Protein AF-A0A413SSE3-F1 (afdb_monomer)

Sequence (340 aa):
MLNEFLEFEAYVKDSESADPRIQPKMLTENYESDDLNGIGGILVILARGFIFGFETEQKIYNEDGLVNENILNDTKYILLQWCGFDLNASESKEKAINDDLENHRQCILEWQETYPEANGWLKKYWLYHCPENKKEQWEKVESKLNDKLCGENEEYSQNRITLASAIAIALAHGPLRKRYMILRKDTSKKPEKDSTKRFTYLYSRVKPHKDGSGKTVHEQTREKILKNIAAYLISKEYHPKNQKFIRLDRGRLMGWYGLDDYRYAREAWYRPRVIWEEKQIMEAHSGDRGWSFIKLSINQEFLEHFEFQLISEEQIDDIDKSRYWILEDTGHGTKSLKCL

pLDDT: mean 79.06, std 13.24, range [41.53, 96.38]

Mean predicted aligned error: 9.27 Å

Foldseek 3Di:
DLFLVQVLCLLLDDLLDPDRLFDLCQLQPDCPFLCSSLVLVNLLSPLQCLPQVQDDPPQQADPVRDGDVVSLLLSVVLSCQLCQDDLPPDPDCSVVSVVVCPPPDPSSVVCCVVRVCSGNSSLSNNQNRHDDDNPVVVVVVSVVCCCQAVPDPCPVPPGHHHSVNSNVSSVVVHHGANKKKKWWADPDPDGDPDPLCPPQLLKAFDDDDPVNPDGGDHQLNSQLLVVVVVVFQVQVVVDDPPDAFGWAFLSVCRFAHPDDDPVSDPVSRAPQGIANPPHGQKDWPDDPPVDRTTGIDGDPCSCVVTVIDMGHPVCPVVDDPVTMWIWGQCTYDGPRIDTD

Radius of gyration: 22.04 Å; Cα contacts (8 Å, |Δi|>4): 442; chains: 1; bounding box: 50×44×64 Å

Solvent-accessible surface area (backbone atoms only — not comparable to full-atom values): 19784 Å² total; per-residue (Å²): 111,46,37,31,57,57,58,43,49,63,66,32,41,70,49,72,45,95,80,47,74,66,60,55,66,53,74,56,46,83,72,80,54,59,54,46,72,40,48,49,61,53,48,19,42,48,37,15,50,48,57,55,68,57,46,53,74,79,62,47,31,44,99,87,68,44,72,32,66,66,56,55,53,52,46,48,51,53,53,42,33,25,54,42,57,62,57,85,79,43,95,48,76,59,30,53,58,52,61,78,38,78,66,78,51,68,47,59,52,52,46,47,70,74,34,58,57,19,60,24,18,51,43,48,26,35,56,64,61,43,93,68,71,53,66,76,50,44,55,54,49,49,52,52,48,48,55,52,37,67,50,83,91,49,79,82,44,96,67,56,53,30,53,68,56,25,44,53,53,15,62,76,65,42,59,72,44,63,34,31,42,35,31,50,53,79,82,57,98,74,57,85,81,53,76,88,56,60,71,48,92,64,57,39,48,61,78,47,50,99,85,65,50,66,73,70,82,53,65,68,57,52,54,52,50,53,54,49,50,50,54,48,58,59,50,54,75,80,46,65,90,86,66,80,54,46,82,49,43,61,62,78,52,67,58,57,62,56,76,86,58,96,80,64,53,63,73,80,80,47,56,82,55,43,17,39,86,95,39,64,40,50,44,69,80,50,79,94,74,90,59,70,49,44,33,37,29,66,37,62,67,62,39,60,75,32,52,60,43,79,41,51,72,88,52,54,84,77,50,60,66,90,53,33,47,40,36,40,55,74,48,53,41,82,83,22,62,43,75,114

Organism: NCBI:txid39486

Structure (mmCIF, N/CA/C/O backbone):
data_AF-A0A413SSE3-F1
#
_entry.id   AF-A0A413SSE3-F1
#
loop_
_atom_site.group_PDB
_atom_site.id
_atom_site.type_symbol
_atom_site.label_atom_id
_atom_site.label_alt_id
_atom_site.label_comp_id
_atom_site.label_asym_id
_atom_site.label_entity_id
_atom_site.label_seq_id
_atom_site.pdbx_PDB_ins_code
_atom_site.Cartn_x
_atom_site.Cartn_y
_atom_site.Cartn_z
_atom_site.occupancy
_atom_site.B_iso_or_equiv
_atom_site.auth_seq_id
_atom_site.auth_comp_id
_atom_site.auth_asym_id
_atom_site.auth_atom_id
_atom_site.pdbx_PDB_model_num
ATOM 1 N N . MET A 1 1 ? -2.635 2.377 0.473 1.00 64.75 1 MET A N 1
ATOM 2 C CA . MET A 1 1 ? -2.247 2.814 1.837 1.00 64.75 1 MET A CA 1
ATOM 3 C C . MET A 1 1 ? -3.086 3.988 2.285 1.00 64.75 1 MET A C 1
ATOM 5 O O . MET A 1 1 ? -3.770 4.559 1.448 1.00 64.75 1 MET A O 1
ATOM 9 N N . LEU A 1 2 ? -3.021 4.356 3.571 1.00 78.44 2 LEU A N 1
ATOM 10 C CA . LEU A 1 2 ? -3.448 5.695 3.987 1.00 78.44 2 LEU A CA 1
ATOM 11 C C . LEU A 1 2 ? -2.547 6.754 3.347 1.00 78.44 2 LEU A C 1
ATOM 13 O O . LEU A 1 2 ? -3.058 7.725 2.820 1.00 78.44 2 LEU A O 1
ATOM 17 N N . ASN A 1 3 ? -1.234 6.532 3.288 1.00 86.00 3 ASN A N 1
ATOM 18 C CA . ASN A 1 3 ? -0.308 7.433 2.606 1.00 86.00 3 ASN A CA 1
ATOM 19 C C . ASN A 1 3 ? 0.500 6.702 1.526 1.00 86.00 3 ASN A C 1
ATOM 21 O O . ASN A 1 3 ? 1.590 6.204 1.791 1.00 86.00 3 ASN A O 1
ATOM 25 N N . GLU A 1 4 ? -0.048 6.614 0.312 1.00 85.50 4 GLU A N 1
ATOM 26 C CA . GLU A 1 4 ? 0.564 5.902 -0.824 1.00 85.50 4 GLU A CA 1
ATOM 27 C C . GLU A 1 4 ? 1.865 6.546 -1.313 1.00 85.50 4 GLU A C 1
ATOM 29 O O . GLU A 1 4 ? 2.717 5.849 -1.861 1.00 85.50 4 GLU A O 1
ATOM 34 N N . PHE A 1 5 ? 2.069 7.837 -1.038 1.00 87.62 5 PHE A N 1
ATOM 35 C CA . PHE A 1 5 ? 3.316 8.526 -1.367 1.00 87.62 5 PHE A CA 1
ATOM 36 C C . PHE A 1 5 ? 4.510 7.935 -0.622 1.00 87.62 5 PHE A C 1
ATOM 38 O O . PHE A 1 5 ? 5.570 7.793 -1.211 1.00 87.62 5 PHE A O 1
ATOM 45 N N . LEU A 1 6 ? 4.343 7.496 0.629 1.00 84.50 6 LEU A N 1
ATOM 46 C CA . LEU A 1 6 ? 5.450 6.887 1.373 1.00 84.50 6 LEU A CA 1
ATOM 47 C C . LEU A 1 6 ? 5.910 5.555 0.760 1.00 84.50 6 LEU A C 1
ATOM 49 O O . LEU A 1 6 ? 7.078 5.199 0.878 1.00 84.50 6 LEU A O 1
ATOM 53 N N . GLU A 1 7 ? 4.999 4.772 0.176 1.00 82.44 7 GLU A N 1
ATOM 54 C CA . GLU A 1 7 ? 5.356 3.528 -0.533 1.00 82.44 7 GLU A CA 1
ATOM 55 C C . GLU A 1 7 ? 6.017 3.833 -1.856 1.00 82.44 7 GLU A C 1
ATOM 57 O O . GLU A 1 7 ? 7.074 3.278 -2.126 1.00 82.44 7 GLU A O 1
ATOM 62 N N . PHE A 1 8 ? 5.461 4.781 -2.606 1.00 88.44 8 PHE A N 1
ATOM 63 C CA . PHE A 1 8 ? 6.092 5.283 -3.812 1.00 88.44 8 PHE A CA 1
ATOM 64 C C . PHE A 1 8 ? 7.529 5.762 -3.555 1.00 88.44 8 PHE A C 1
ATOM 66 O O . PHE A 1 8 ? 8.450 5.299 -4.221 1.00 88.44 8 PHE A O 1
ATOM 73 N N . GLU A 1 9 ? 7.747 6.607 -2.543 1.00 88.44 9 GLU A N 1
ATOM 74 C CA . GLU A 1 9 ? 9.073 7.131 -2.196 1.00 88.44 9 GLU A CA 1
ATOM 75 C C . GLU A 1 9 ? 10.082 6.029 -1.872 1.00 88.44 9 GLU A C 1
ATOM 77 O O . GLU A 1 9 ? 11.249 6.133 -2.241 1.00 88.44 9 GLU A O 1
ATOM 82 N N . ALA A 1 10 ? 9.631 4.953 -1.230 1.00 84.62 10 ALA A N 1
ATOM 83 C CA . ALA A 1 10 ? 10.486 3.818 -0.910 1.00 84.62 10 ALA A CA 1
ATOM 84 C C . ALA A 1 10 ? 10.901 2.990 -2.133 1.00 84.62 10 ALA A C 1
ATOM 86 O O . ALA A 1 10 ? 11.792 2.153 -2.019 1.00 84.62 10 ALA A O 1
ATOM 87 N N . TYR A 1 11 ? 10.245 3.189 -3.276 1.00 87.88 11 TYR A N 1
ATOM 88 C CA . TYR A 1 11 ? 10.577 2.531 -4.537 1.00 87.88 11 TYR A CA 1
ATOM 89 C C . TYR A 1 11 ? 11.421 3.411 -5.451 1.00 87.88 11 TYR A C 1
ATOM 91 O O . TYR A 1 11 ? 11.937 2.916 -6.440 1.00 87.88 11 TYR A O 1
ATOM 99 N N . VAL A 1 12 ? 11.577 4.699 -5.153 1.00 90.75 12 VAL A N 1
ATOM 100 C CA . VAL A 1 12 ? 12.319 5.634 -6.018 1.00 90.75 12 VAL A CA 1
ATOM 101 C C . VAL A 1 12 ? 13.561 6.223 -5.349 1.00 90.75 12 VAL A C 1
ATOM 103 O O . VAL A 1 12 ? 14.283 6.988 -5.981 1.00 90.75 12 VAL A O 1
ATOM 106 N N . LYS A 1 13 ? 13.822 5.857 -4.089 1.00 89.06 13 LYS A N 1
ATOM 107 C CA . LYS A 1 13 ? 14.969 6.301 -3.281 1.00 89.06 13 LYS A CA 1
ATOM 108 C C . LYS A 1 13 ? 15.645 5.112 -2.596 1.00 89.06 13 LYS A C 1
ATOM 110 O O . LYS A 1 13 ? 15.009 4.078 -2.396 1.00 89.06 13 LYS A O 1
ATOM 115 N N . ASP A 1 14 ? 16.911 5.286 -2.232 1.00 85.75 14 ASP A N 1
ATOM 116 C CA . ASP A 1 14 ? 17.711 4.447 -1.334 1.00 85.75 14 ASP A CA 1
ATOM 117 C C . ASP A 1 14 ? 17.615 2.937 -1.627 1.00 85.75 14 ASP A C 1
ATOM 119 O O . ASP A 1 14 ? 17.300 2.118 -0.762 1.00 85.75 14 ASP A O 1
ATOM 123 N N . SER A 1 15 ? 17.874 2.548 -2.883 1.00 84.81 15 SER A N 1
ATOM 124 C CA . SER A 1 15 ? 17.860 1.135 -3.303 1.00 84.81 15 SER A CA 1
ATOM 125 C C . SER A 1 15 ? 18.906 0.276 -2.588 1.00 84.81 15 SER A C 1
ATOM 127 O O . SER A 1 15 ? 18.803 -0.943 -2.596 1.00 84.81 15 SER A O 1
ATOM 129 N N . GLU A 1 16 ? 19.935 0.890 -2.007 1.00 88.56 16 GLU A N 1
ATOM 130 C CA . GLU A 1 16 ? 21.067 0.214 -1.358 1.00 88.56 16 GLU A CA 1
ATOM 131 C C . GLU A 1 16 ? 21.038 0.397 0.169 1.00 88.56 16 GLU A C 1
ATOM 133 O O . GLU A 1 16 ? 22.067 0.323 0.845 1.00 88.56 16 GLU A O 1
ATOM 138 N N . SER A 1 17 ? 19.847 0.649 0.717 1.00 82.81 17 SER A N 1
ATOM 139 C CA . SER A 1 17 ? 19.651 0.855 2.147 1.00 82.81 17 SER A CA 1
ATOM 140 C C . SER A 1 17 ? 20.065 -0.373 2.956 1.00 82.81 17 SER A C 1
ATOM 142 O O . SER A 1 17 ? 19.688 -1.500 2.641 1.00 82.81 17 SER A O 1
ATOM 144 N N . ALA A 1 18 ? 20.777 -0.171 4.066 1.00 80.62 18 ALA A N 1
ATOM 145 C CA . ALA A 1 18 ? 21.098 -1.257 4.998 1.00 80.62 18 ALA A CA 1
ATOM 146 C C . ALA A 1 18 ? 19.871 -1.743 5.799 1.00 80.62 18 ALA A C 1
ATOM 148 O O . ALA A 1 18 ? 19.881 -2.862 6.315 1.00 80.62 18 ALA A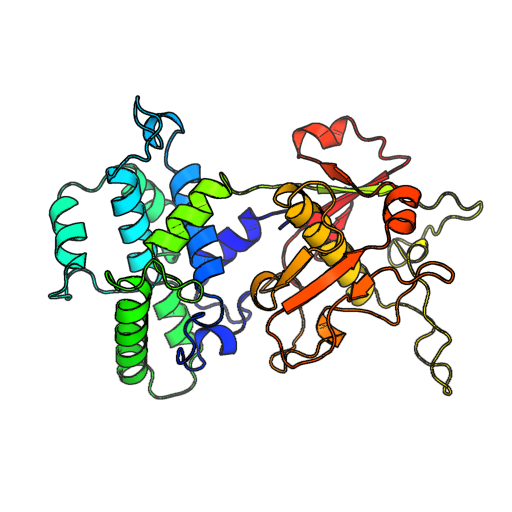 O 1
ATOM 149 N N . ASP A 1 19 ? 18.825 -0.917 5.885 1.00 76.88 19 ASP A N 1
ATOM 150 C CA . ASP A 1 19 ? 17.535 -1.235 6.507 1.00 76.88 19 ASP A CA 1
ATOM 151 C C . ASP A 1 19 ? 16.408 -0.990 5.488 1.00 76.88 19 ASP A C 1
ATOM 153 O O . ASP A 1 19 ? 15.636 -0.034 5.604 1.00 76.88 19 ASP A O 1
ATOM 157 N N . PRO A 1 20 ? 16.357 -1.792 4.407 1.00 75.62 20 PRO A N 1
ATOM 158 C CA . PRO A 1 20 ? 15.468 -1.515 3.297 1.00 75.62 20 PRO A CA 1
ATOM 159 C C . PRO A 1 20 ? 14.008 -1.727 3.695 1.00 75.62 20 PRO A C 1
ATOM 161 O O . PRO A 1 20 ? 13.636 -2.709 4.345 1.00 75.62 20 PRO A O 1
ATOM 164 N N . ARG A 1 21 ? 13.133 -0.840 3.208 1.00 72.50 21 ARG A N 1
ATOM 165 C CA . ARG A 1 21 ? 11.686 -0.985 3.423 1.00 72.50 21 ARG A CA 1
ATOM 166 C C . ARG A 1 21 ? 11.146 -2.284 2.818 1.00 72.50 21 ARG A C 1
ATOM 168 O O . ARG A 1 21 ? 10.287 -2.934 3.420 1.00 72.50 21 ARG A O 1
ATOM 175 N N . ILE A 1 22 ? 11.605 -2.635 1.615 1.00 74.06 22 ILE A N 1
ATOM 176 C CA . ILE A 1 22 ? 11.334 -3.943 1.013 1.00 74.06 22 ILE A CA 1
ATOM 177 C C . ILE A 1 22 ? 12.318 -4.935 1.619 1.00 74.06 22 ILE A C 1
ATOM 179 O O . ILE A 1 22 ? 13.497 -4.630 1.747 1.00 74.06 22 ILE A O 1
ATOM 183 N N . GLN A 1 23 ? 11.854 -6.123 1.989 1.00 73.50 23 GLN A N 1
ATOM 184 C CA . GLN A 1 23 ? 12.740 -7.153 2.518 1.00 73.50 23 GLN A CA 1
ATOM 185 C C . GLN A 1 23 ? 13.555 -7.794 1.387 1.00 73.50 23 GLN A C 1
ATOM 187 O O . GLN A 1 23 ? 12.940 -8.247 0.419 1.00 73.50 23 GLN A O 1
ATOM 192 N N . PRO A 1 24 ? 14.889 -7.939 1.533 1.00 77.50 24 PRO A N 1
ATOM 193 C CA . PRO A 1 24 ? 15.776 -8.505 0.517 1.00 77.50 24 PRO A CA 1
ATOM 194 C C . PRO A 1 24 ? 15.219 -9.736 -0.180 1.00 77.50 24 PRO A C 1
ATOM 196 O O . PRO A 1 24 ? 15.033 -9.736 -1.392 1.00 77.50 24 PRO A O 1
ATOM 199 N N . LYS A 1 25 ? 14.840 -10.742 0.612 1.00 73.12 25 LYS A N 1
ATOM 200 C CA . LYS A 1 25 ? 14.365 -12.048 0.141 1.00 73.12 25 LYS A CA 1
ATOM 201 C C . LYS A 1 25 ? 13.177 -11.982 -0.810 1.00 73.12 25 LYS A C 1
ATOM 203 O O . LYS A 1 25 ? 12.997 -12.890 -1.605 1.00 73.12 25 LYS A O 1
ATOM 208 N N . MET A 1 26 ? 12.372 -10.926 -0.753 1.00 72.06 26 MET A N 1
ATOM 209 C CA . MET A 1 26 ? 11.247 -10.783 -1.671 1.00 72.06 26 MET A CA 1
ATOM 210 C C . MET A 1 26 ? 11.676 -10.548 -3.112 1.00 72.06 26 MET A C 1
ATOM 212 O O . MET A 1 26 ? 11.045 -11.053 -4.034 1.00 72.06 26 MET A O 1
ATOM 216 N N . LEU A 1 27 ? 12.718 -9.740 -3.293 1.00 77.12 27 LEU A N 1
ATOM 217 C CA . LEU A 1 27 ? 13.218 -9.382 -4.613 1.00 77.12 27 LEU A CA 1
ATOM 218 C C . LEU A 1 27 ? 14.474 -10.184 -4.964 1.00 77.12 27 LEU A C 1
ATOM 220 O O . LEU A 1 27 ? 14.833 -10.246 -6.133 1.00 77.12 27 LEU A O 1
ATOM 224 N N . THR A 1 28 ? 15.134 -10.830 -3.998 1.00 73.12 28 THR A N 1
ATOM 225 C CA . THR A 1 28 ? 16.349 -11.622 -4.236 1.00 73.12 28 THR A CA 1
ATOM 226 C C . THR A 1 28 ? 16.112 -13.129 -4.372 1.00 73.12 28 THR A C 1
ATOM 228 O O . THR A 1 28 ? 17.002 -13.815 -4.869 1.00 73.12 28 THR A O 1
ATOM 231 N N . GLU A 1 29 ? 14.938 -13.662 -4.005 1.00 65.00 29 GLU A N 1
ATOM 232 C CA . GLU A 1 29 ? 14.590 -15.078 -4.220 1.00 65.00 29 GLU A CA 1
ATOM 233 C C . GLU A 1 29 ? 13.853 -15.299 -5.561 1.00 65.00 29 GLU A C 1
ATOM 235 O O . GLU A 1 29 ? 13.116 -14.440 -6.043 1.00 65.00 29 GLU A O 1
ATOM 240 N N . ASN A 1 30 ? 14.091 -16.463 -6.181 1.00 56.88 30 ASN A N 1
ATOM 241 C CA . ASN A 1 30 ? 13.687 -16.865 -7.538 1.00 56.88 30 ASN A CA 1
ATOM 242 C C . ASN A 1 30 ? 12.317 -16.332 -8.028 1.00 56.88 30 ASN A C 1
ATOM 244 O O . ASN A 1 30 ? 11.271 -16.683 -7.487 1.00 56.88 30 ASN A O 1
ATOM 248 N N . TYR A 1 31 ? 12.314 -15.621 -9.166 1.00 61.47 31 TYR A N 1
ATOM 249 C CA . TYR A 1 31 ? 11.123 -15.198 -9.936 1.00 61.47 31 TYR A CA 1
ATOM 250 C C . TYR A 1 31 ? 10.456 -16.341 -10.725 1.00 61.47 31 TYR A C 1
ATOM 252 O O . TYR A 1 31 ? 10.065 -16.193 -11.889 1.00 61.47 31 TYR A O 1
ATOM 260 N N . GLU A 1 32 ? 10.387 -17.532 -10.137 1.00 53.72 32 GLU A N 1
ATOM 261 C CA . GLU A 1 32 ? 9.799 -18.704 -10.792 1.00 53.72 32 GLU A CA 1
ATOM 262 C C . GLU A 1 32 ? 8.275 -18.588 -10.921 1.00 53.72 32 GLU A C 1
ATOM 264 O O . GLU A 1 32 ? 7.724 -19.029 -11.926 1.00 53.72 32 GLU A O 1
ATOM 269 N N . SER A 1 33 ? 7.604 -17.901 -9.993 1.00 58.94 33 SER A N 1
ATOM 270 C CA . SER A 1 33 ? 6.159 -17.656 -10.027 1.00 58.94 33 SER A CA 1
ATOM 271 C C . SER A 1 33 ? 5.749 -16.544 -11.001 1.00 58.94 33 SER A C 1
ATOM 273 O O . SER A 1 33 ? 6.483 -15.582 -11.239 1.00 58.94 33 SER A O 1
ATOM 275 N N . ASP A 1 34 ? 4.551 -16.658 -11.576 1.00 56.84 34 ASP A N 1
ATOM 276 C CA . ASP A 1 34 ? 3.990 -15.669 -12.519 1.00 56.84 34 ASP A CA 1
ATOM 277 C C . ASP A 1 34 ? 3.547 -14.356 -11.848 1.00 56.84 34 ASP A C 1
ATOM 279 O O . ASP A 1 34 ? 3.332 -13.352 -12.525 1.00 56.84 34 ASP A O 1
ATOM 283 N N . ASP A 1 35 ? 3.474 -14.336 -10.513 1.00 58.56 35 ASP A N 1
ATOM 284 C CA . ASP A 1 35 ? 3.181 -13.144 -9.708 1.00 58.56 35 ASP A CA 1
ATOM 285 C C . ASP A 1 35 ? 4.414 -12.258 -9.435 1.00 58.56 35 ASP A C 1
ATOM 287 O O . ASP A 1 35 ? 4.285 -11.191 -8.823 1.00 58.56 35 ASP A O 1
ATOM 291 N N . LEU A 1 36 ? 5.600 -12.698 -9.883 1.00 66.06 36 LEU A N 1
ATOM 292 C CA . LEU A 1 36 ? 6.882 -12.005 -9.730 1.00 66.06 36 LEU A CA 1
ATOM 293 C C . LEU A 1 36 ? 7.144 -11.526 -8.290 1.00 66.06 36 LEU A C 1
ATOM 295 O O . LEU A 1 36 ? 7.648 -10.421 -8.084 1.00 66.06 36 LEU A O 1
ATOM 299 N N . ASN A 1 37 ? 6.757 -12.319 -7.285 1.00 66.00 37 ASN A N 1
ATOM 300 C CA . ASN A 1 37 ? 6.932 -12.003 -5.860 1.00 66.00 37 ASN A CA 1
ATOM 301 C C . ASN A 1 37 ? 6.354 -10.634 -5.435 1.00 66.00 37 ASN A C 1
ATOM 303 O O . ASN A 1 37 ? 6.823 -10.007 -4.484 1.00 66.00 37 ASN A O 1
ATOM 307 N N . GLY A 1 38 ? 5.308 -10.159 -6.122 1.00 68.88 38 GLY A N 1
ATOM 308 C CA . GLY A 1 38 ? 4.642 -8.894 -5.801 1.00 68.88 38 GLY A CA 1
ATOM 309 C C . GLY A 1 38 ? 5.215 -7.658 -6.501 1.00 68.88 38 GLY A C 1
ATOM 310 O O . GLY A 1 38 ? 4.699 -6.564 -6.260 1.00 68.88 38 GLY A O 1
ATOM 311 N N . ILE A 1 39 ? 6.189 -7.808 -7.413 1.00 79.31 39 ILE A N 1
ATOM 312 C CA . ILE A 1 39 ? 6.704 -6.701 -8.246 1.00 79.31 39 ILE A CA 1
ATOM 313 C C . ILE A 1 39 ? 5.571 -5.958 -8.958 1.00 79.31 39 ILE A C 1
ATOM 315 O O . ILE A 1 39 ? 5.614 -4.737 -9.051 1.00 79.31 39 ILE A O 1
ATOM 319 N N . GLY A 1 40 ? 4.511 -6.643 -9.397 1.00 79.88 40 GLY A N 1
ATOM 320 C CA . GLY A 1 40 ? 3.389 -5.968 -10.054 1.00 79.88 40 GLY A CA 1
ATOM 321 C C . GLY A 1 40 ? 2.735 -4.871 -9.221 1.00 79.88 40 GLY A C 1
ATOM 322 O O . GLY A 1 40 ? 2.364 -3.839 -9.769 1.00 79.88 40 GLY A O 1
ATOM 323 N N . GLY A 1 41 ? 2.639 -5.048 -7.900 1.00 80.69 41 GLY A N 1
ATOM 324 C CA . GLY A 1 41 ? 2.128 -4.000 -7.014 1.00 80.69 41 GLY A CA 1
ATOM 325 C C . GLY A 1 41 ? 3.033 -2.766 -7.003 1.00 80.69 41 GLY A C 1
ATOM 326 O O . GLY A 1 41 ? 2.537 -1.644 -7.078 1.00 80.69 41 GLY A O 1
ATOM 327 N N . ILE A 1 42 ? 4.350 -2.986 -6.998 1.00 86.50 42 ILE A N 1
ATOM 328 C CA . ILE A 1 42 ? 5.364 -1.928 -7.071 1.00 86.50 42 ILE A CA 1
ATOM 329 C C . ILE A 1 42 ? 5.250 -1.181 -8.403 1.00 86.50 42 ILE A C 1
ATOM 331 O O . ILE A 1 42 ? 5.142 0.043 -8.411 1.00 86.50 42 ILE A O 1
ATOM 335 N N . LEU A 1 43 ? 5.180 -1.911 -9.522 1.00 90.50 43 LEU A N 1
ATOM 336 C CA . LEU A 1 43 ? 5.034 -1.323 -10.857 1.00 90.50 43 LEU A CA 1
ATOM 337 C C . LEU A 1 43 ? 3.745 -0.502 -10.987 1.00 90.50 43 LEU A C 1
ATOM 339 O O . LEU A 1 43 ? 3.769 0.574 -11.575 1.00 90.50 43 LEU A O 1
ATOM 343 N N . VAL A 1 44 ? 2.634 -0.956 -10.396 1.00 89.44 44 VAL A N 1
ATOM 344 C CA . VAL A 1 44 ? 1.383 -0.179 -10.343 1.00 89.44 44 VAL A CA 1
ATOM 345 C C . VAL A 1 44 ? 1.581 1.133 -9.579 1.00 89.44 44 VAL A C 1
ATOM 347 O O . VAL A 1 44 ? 1.114 2.174 -10.035 1.00 89.44 44 VAL A O 1
ATOM 350 N N . ILE A 1 45 ? 2.259 1.119 -8.427 1.00 89.75 45 ILE A N 1
ATOM 351 C CA . ILE A 1 45 ? 2.524 2.341 -7.651 1.00 89.75 45 ILE A CA 1
ATOM 352 C C . ILE A 1 45 ? 3.440 3.303 -8.417 1.00 89.75 45 ILE A C 1
ATOM 354 O O . ILE A 1 45 ? 3.151 4.498 -8.463 1.00 89.75 45 ILE A O 1
ATOM 358 N N . LEU A 1 46 ? 4.496 2.792 -9.051 1.00 93.62 46 LEU A N 1
ATOM 359 C CA . LEU A 1 46 ? 5.412 3.588 -9.873 1.00 93.62 46 LEU A CA 1
ATOM 360 C C . LEU A 1 46 ? 4.695 4.212 -11.071 1.00 93.62 46 LEU A C 1
ATOM 362 O O . LEU A 1 46 ? 4.814 5.415 -11.288 1.00 93.62 46 LEU A O 1
ATOM 366 N N . ALA A 1 47 ? 3.886 3.427 -11.789 1.00 94.50 47 ALA A N 1
ATOM 367 C CA . ALA A 1 47 ? 3.082 3.915 -12.904 1.00 94.50 47 ALA A CA 1
ATOM 368 C C . ALA A 1 47 ? 2.126 5.030 -12.462 1.00 94.50 47 ALA A C 1
ATOM 370 O O . ALA A 1 47 ? 2.033 6.052 -13.132 1.00 94.50 47 ALA A O 1
ATOM 371 N N . ARG A 1 48 ? 1.462 4.887 -11.305 1.00 93.31 48 ARG A N 1
ATOM 372 C CA . ARG A 1 48 ? 0.608 5.953 -10.749 1.00 93.31 48 ARG A CA 1
ATOM 373 C C . ARG A 1 48 ? 1.406 7.214 -10.425 1.00 93.31 48 ARG A C 1
ATOM 375 O O . ARG A 1 48 ? 0.944 8.308 -10.734 1.00 93.31 48 ARG A O 1
ATOM 382 N N . GLY A 1 49 ? 2.571 7.067 -9.796 1.00 93.81 49 GLY A N 1
ATOM 383 C CA . GLY A 1 49 ? 3.428 8.199 -9.443 1.00 93.81 49 GLY A CA 1
ATOM 384 C C . GLY A 1 49 ? 3.972 8.941 -10.663 1.00 93.81 49 GLY A C 1
ATOM 385 O O . GLY A 1 49 ? 4.031 10.164 -10.641 1.00 93.81 49 GLY A O 1
ATOM 386 N N . PHE A 1 50 ? 4.298 8.226 -11.743 1.00 93.69 50 PHE A N 1
ATOM 387 C CA . PHE A 1 50 ? 4.707 8.843 -13.003 1.00 93.69 50 PHE A CA 1
ATOM 388 C C . PHE A 1 50 ? 3.523 9.508 -13.722 1.00 93.69 50 PHE A C 1
ATOM 390 O O . PHE A 1 50 ? 3.513 10.728 -13.876 1.00 93.69 50 PHE A O 1
ATOM 397 N N . ILE A 1 51 ? 2.490 8.729 -14.079 1.00 92.81 51 ILE A N 1
ATOM 398 C CA . ILE A 1 51 ? 1.340 9.192 -14.877 1.00 92.81 51 ILE A CA 1
ATOM 399 C C . ILE A 1 51 ? 0.671 10.403 -14.228 1.00 92.81 51 ILE A C 1
ATOM 401 O O . ILE A 1 51 ? 0.395 11.383 -14.900 1.00 92.81 51 ILE A O 1
ATOM 405 N N . PHE A 1 52 ? 0.400 10.360 -12.924 1.00 91.56 52 PHE A N 1
ATOM 406 C CA . PHE A 1 52 ? -0.347 11.433 -12.264 1.00 91.56 52 PHE A CA 1
ATOM 407 C C . PHE A 1 52 ? 0.541 12.475 -11.575 1.00 91.56 52 PHE A C 1
ATOM 409 O O . PHE A 1 52 ? 0.021 13.473 -11.081 1.00 91.56 52 PHE A O 1
ATOM 416 N N . GLY A 1 53 ? 1.854 12.240 -11.492 1.00 88.75 53 GLY A N 1
ATOM 417 C CA . GLY A 1 53 ? 2.806 13.190 -10.911 1.00 88.75 53 GLY A CA 1
ATOM 418 C C . GLY A 1 53 ? 3.418 14.143 -11.935 1.00 88.75 53 GLY A C 1
ATOM 419 O O . GLY A 1 53 ? 3.759 15.266 -11.574 1.00 88.75 53 GLY A O 1
ATOM 420 N N . PHE A 1 54 ? 3.536 13.708 -13.194 1.00 83.62 54 PHE A N 1
ATOM 421 C CA . PHE A 1 54 ? 4.272 14.424 -14.245 1.00 83.62 54 PHE A CA 1
ATOM 422 C C . PHE A 1 54 ? 3.435 14.700 -15.503 1.00 83.62 54 PHE A C 1
ATOM 424 O O . PHE A 1 54 ? 3.897 15.402 -16.400 1.00 83.62 54 PHE A O 1
ATOM 431 N N . GLU A 1 55 ? 2.193 14.207 -15.571 1.00 76.38 55 GLU A N 1
ATOM 432 C CA . GLU A 1 55 ? 1.244 14.549 -16.636 1.00 76.38 55 GLU A CA 1
ATOM 433 C C . GLU A 1 55 ? -0.004 15.238 -16.086 1.00 76.38 55 GLU A C 1
ATOM 435 O O . GLU A 1 55 ? -0.448 15.003 -14.962 1.00 76.38 55 GLU A O 1
ATOM 440 N N . THR A 1 56 ? -0.602 16.104 -16.904 1.00 68.94 56 THR A N 1
ATOM 441 C CA . THR A 1 56 ? -1.899 16.714 -16.593 1.00 68.94 56 THR A CA 1
ATOM 442 C C . THR A 1 56 ? -3.033 15.801 -17.058 1.00 68.94 56 THR A C 1
ATOM 444 O O . THR A 1 56 ? -2.890 15.097 -18.055 1.00 68.94 56 THR A O 1
ATOM 447 N N . GLU A 1 57 ? -4.202 15.838 -16.405 1.00 65.56 57 GLU A N 1
ATOM 448 C CA . GLU A 1 57 ? -5.353 14.993 -16.795 1.00 65.56 57 GLU A CA 1
ATOM 449 C C . GLU A 1 57 ? -5.729 15.126 -18.282 1.00 65.56 57 GLU A C 1
ATOM 451 O O . GLU A 1 57 ? -6.061 14.136 -18.931 1.00 65.56 57 GLU A O 1
ATOM 456 N N . GLN A 1 58 ? -5.601 16.335 -18.839 1.00 65.25 58 GLN A N 1
ATOM 457 C CA . GLN A 1 58 ? -5.853 16.642 -20.254 1.00 65.25 58 GLN A CA 1
ATOM 458 C C . GLN A 1 58 ? -4.847 16.001 -21.220 1.00 65.25 58 GLN A C 1
ATOM 460 O O . GLN A 1 58 ? -5.120 15.906 -22.410 1.00 65.25 58 GLN A O 1
ATOM 465 N N . LYS A 1 59 ? -3.669 15.603 -20.732 1.00 74.62 59 LYS A N 1
ATOM 466 C CA . LYS A 1 59 ? -2.667 14.875 -21.514 1.00 74.62 59 LYS A CA 1
ATOM 467 C C . LYS A 1 59 ? -2.845 13.363 -21.401 1.00 74.62 59 LYS A C 1
ATOM 469 O O . LYS A 1 59 ? -2.484 12.661 -22.344 1.00 74.62 59 LYS A O 1
ATOM 474 N N . ILE A 1 60 ? -3.426 12.886 -20.290 1.00 79.81 60 ILE A N 1
ATOM 475 C CA . ILE A 1 60 ? -3.710 11.466 -20.021 1.00 79.81 60 ILE A CA 1
ATOM 476 C C . ILE A 1 60 ? -4.737 10.910 -20.997 1.00 79.81 60 ILE A C 1
ATOM 478 O O . ILE A 1 60 ? -4.499 9.861 -21.599 1.00 79.81 60 ILE A O 1
ATOM 482 N N . TYR A 1 61 ? -5.850 11.616 -21.171 1.00 82.75 61 TYR A N 1
ATOM 483 C CA . TYR A 1 61 ? -6.938 11.188 -22.042 1.00 82.75 61 TYR A CA 1
ATOM 484 C C . TYR A 1 61 ? -7.021 12.087 -23.274 1.00 82.75 61 TYR A C 1
ATOM 486 O O . TYR A 1 61 ? -6.949 13.309 -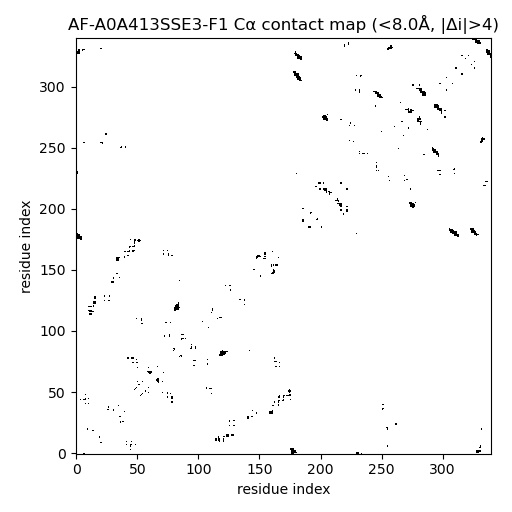23.164 1.00 82.75 61 TYR A O 1
ATOM 494 N N . ASN A 1 62 ? -7.172 11.484 -24.450 1.00 80.25 62 ASN A N 1
ATOM 495 C CA . ASN A 1 62 ? -7.466 12.205 -25.681 1.00 80.25 62 ASN A CA 1
ATOM 496 C C . ASN A 1 62 ? -8.934 12.682 -25.705 1.00 80.25 62 ASN A C 1
ATOM 498 O O . ASN A 1 62 ? -9.711 12.403 -24.789 1.00 80.25 62 ASN A O 1
ATOM 502 N N . GLU A 1 63 ? -9.326 13.394 -26.764 1.00 79.56 63 GLU A N 1
ATOM 503 C CA . GLU A 1 63 ? -10.685 13.945 -26.912 1.00 79.56 63 GLU A CA 1
ATOM 504 C C . GLU A 1 63 ? -11.789 12.871 -26.892 1.00 79.56 63 GLU A C 1
ATOM 506 O O . GLU A 1 63 ? -12.906 13.147 -26.455 1.00 79.56 63 GLU A O 1
ATOM 511 N N . ASP A 1 64 ? -11.464 11.634 -27.280 1.00 81.44 64 ASP A N 1
ATOM 512 C CA . ASP A 1 64 ? -12.371 10.480 -27.253 1.00 81.44 64 ASP A CA 1
ATOM 513 C C . ASP A 1 64 ? -12.433 9.788 -25.874 1.00 81.44 64 ASP A C 1
ATOM 515 O O . ASP A 1 64 ? -13.137 8.789 -25.700 1.00 81.44 64 ASP A O 1
ATOM 519 N N . GLY A 1 65 ? -11.691 10.287 -24.879 1.00 78.75 65 GLY A N 1
ATOM 520 C CA . GLY A 1 65 ? -11.576 9.687 -23.547 1.00 78.75 65 GLY A CA 1
ATOM 521 C C . GLY A 1 65 ? -10.686 8.439 -23.495 1.00 78.75 65 GLY A C 1
ATOM 522 O O . GLY A 1 65 ? -10.689 7.725 -22.490 1.00 78.75 65 GLY A O 1
ATOM 523 N N . LEU A 1 66 ? -9.927 8.158 -24.558 1.00 82.12 66 LEU A N 1
ATOM 524 C CA . LEU A 1 66 ? -8.946 7.075 -24.613 1.00 82.12 66 LEU A CA 1
ATOM 525 C C . LEU A 1 66 ? -7.600 7.544 -24.066 1.00 82.12 66 LEU A C 1
ATOM 527 O O . LEU A 1 66 ? -7.227 8.706 -24.192 1.00 82.12 66 LEU A O 1
ATOM 531 N N . VAL A 1 67 ? -6.848 6.621 -23.475 1.00 82.69 67 VAL A N 1
ATOM 532 C CA . VAL A 1 67 ? -5.514 6.920 -22.946 1.00 82.69 67 VAL A CA 1
ATOM 533 C C . VAL A 1 67 ? -4.572 7.243 -24.101 1.00 82.69 67 VAL A C 1
ATOM 535 O O . VAL A 1 67 ? -4.525 6.507 -25.087 1.00 82.69 67 VAL A O 1
ATOM 538 N N . ASN A 1 68 ? -3.806 8.322 -23.969 1.00 82.81 68 ASN A N 1
ATOM 539 C CA . ASN A 1 68 ? -2.822 8.707 -24.968 1.00 82.81 68 ASN A CA 1
ATOM 540 C C . ASN A 1 68 ? -1.724 7.634 -25.088 1.00 82.81 68 ASN A C 1
ATOM 542 O O . ASN A 1 68 ? -1.072 7.289 -24.100 1.00 82.81 68 ASN A O 1
ATOM 546 N N . GLU A 1 69 ? -1.492 7.129 -26.301 1.00 81.81 69 GLU A N 1
ATOM 547 C CA . GLU A 1 69 ? -0.474 6.108 -26.588 1.00 81.81 69 GLU A CA 1
ATOM 548 C C . GLU A 1 69 ? 0.923 6.547 -26.137 1.00 81.81 69 GLU A C 1
ATOM 550 O O . GLU A 1 69 ? 1.709 5.757 -25.612 1.00 81.81 69 GLU A O 1
ATOM 555 N N . ASN A 1 70 ? 1.175 7.850 -26.225 1.00 81.69 70 ASN A N 1
ATOM 556 C CA . ASN A 1 70 ? 2.378 8.486 -25.728 1.00 81.69 70 ASN A CA 1
ATOM 557 C C . ASN A 1 70 ? 2.643 8.166 -24.251 1.00 81.69 70 ASN A C 1
ATOM 559 O O . ASN A 1 70 ? 3.740 7.732 -23.908 1.00 81.69 70 ASN A O 1
ATOM 563 N N . ILE A 1 71 ? 1.624 8.272 -23.403 1.00 84.81 71 ILE A N 1
ATOM 564 C CA . ILE A 1 71 ? 1.746 8.014 -21.964 1.00 84.81 71 ILE A CA 1
ATOM 565 C C . ILE A 1 71 ? 1.936 6.532 -21.678 1.00 84.81 71 ILE A C 1
ATOM 567 O O . ILE A 1 71 ? 2.665 6.174 -20.751 1.00 84.81 71 ILE A O 1
ATOM 571 N N . LEU A 1 72 ? 1.326 5.657 -22.481 1.00 86.12 72 LEU A N 1
ATOM 572 C CA . LEU A 1 72 ? 1.551 4.218 -22.362 1.00 86.12 72 LEU A CA 1
ATOM 573 C C . LEU A 1 72 ? 3.025 3.881 -22.618 1.00 86.12 72 LEU A C 1
ATOM 575 O O . LEU A 1 72 ? 3.622 3.149 -21.829 1.00 86.12 72 LEU A O 1
ATOM 579 N N . ASN A 1 73 ? 3.615 4.439 -23.677 1.00 85.62 73 ASN A N 1
ATOM 580 C CA . ASN A 1 73 ? 5.011 4.190 -24.036 1.00 85.62 73 ASN A CA 1
ATOM 581 C C . ASN A 1 73 ? 5.989 4.827 -23.039 1.00 85.62 73 ASN A C 1
ATOM 583 O O . ASN A 1 73 ? 6.914 4.148 -22.592 1.00 85.62 73 ASN A O 1
ATOM 587 N N . ASP A 1 74 ? 5.731 6.057 -22.591 1.00 87.06 74 ASP A N 1
ATOM 588 C CA . ASP A 1 74 ? 6.563 6.731 -21.583 1.00 87.06 74 ASP A CA 1
ATOM 589 C C . ASP A 1 74 ? 6.538 5.982 -20.251 1.00 87.06 74 ASP A C 1
ATOM 591 O O . ASP A 1 74 ? 7.575 5.743 -19.632 1.00 87.06 74 ASP A O 1
ATOM 595 N N . THR A 1 75 ? 5.355 5.533 -19.825 1.00 90.62 75 THR A N 1
ATOM 596 C CA . THR A 1 75 ? 5.232 4.775 -18.578 1.00 90.62 75 THR A CA 1
ATOM 597 C C . THR A 1 75 ? 5.950 3.434 -18.689 1.00 90.62 75 THR A C 1
ATOM 599 O O . THR A 1 75 ? 6.674 3.061 -17.768 1.00 90.62 75 THR A O 1
ATOM 602 N N . LYS A 1 76 ? 5.816 2.714 -19.815 1.00 89.75 76 LYS A N 1
ATOM 603 C CA . LYS A 1 76 ? 6.589 1.481 -20.058 1.00 89.75 76 LYS A CA 1
ATOM 604 C C . LYS A 1 76 ? 8.088 1.753 -19.956 1.00 89.75 76 LYS A C 1
ATOM 606 O O . LYS A 1 76 ? 8.775 1.019 -19.250 1.00 89.75 76 LYS A O 1
ATOM 611 N N . TYR A 1 77 ? 8.572 2.820 -20.591 1.00 88.12 77 TYR A N 1
ATOM 612 C CA . TYR A 1 77 ? 9.976 3.222 -20.539 1.00 88.12 77 TYR A CA 1
ATOM 613 C C . TYR A 1 77 ? 10.451 3.450 -19.096 1.00 88.12 77 TYR A C 1
ATOM 615 O O . TYR A 1 77 ? 11.450 2.861 -18.680 1.00 88.12 77 TYR A O 1
ATOM 623 N N . ILE A 1 78 ? 9.706 4.221 -18.296 1.00 91.38 78 ILE A N 1
ATOM 624 C CA . ILE A 1 78 ? 10.042 4.475 -16.885 1.00 91.38 78 ILE A CA 1
ATOM 625 C C . ILE A 1 78 ? 10.069 3.185 -16.059 1.00 91.38 78 ILE A C 1
ATOM 627 O O . ILE A 1 78 ? 10.991 2.983 -15.268 1.00 91.38 78 ILE A O 1
ATOM 631 N N . LEU A 1 79 ? 9.099 2.288 -16.250 1.00 93.62 79 LEU A N 1
ATOM 632 C CA . LEU A 1 79 ? 9.052 1.015 -15.527 1.00 93.62 79 LEU A CA 1
ATOM 633 C C . LEU A 1 79 ? 10.225 0.092 -15.901 1.00 93.62 79 LEU A C 1
ATOM 635 O O . LEU A 1 79 ? 10.823 -0.519 -15.016 1.00 93.62 79 LEU A O 1
ATOM 639 N N . LEU A 1 80 ? 10.596 0.026 -17.183 1.00 90.94 80 LEU A N 1
ATOM 640 C CA . LEU A 1 80 ? 11.749 -0.751 -17.656 1.00 90.94 80 LEU A CA 1
ATOM 641 C C . LEU A 1 80 ? 13.072 -0.176 -17.121 1.00 90.94 80 LEU A C 1
ATOM 643 O O . LEU A 1 80 ? 13.929 -0.925 -16.642 1.00 90.94 80 LEU A O 1
ATOM 647 N N . GLN A 1 81 ? 13.218 1.154 -17.134 1.00 91.06 81 GLN A N 1
ATOM 648 C CA . GLN A 1 81 ? 14.359 1.846 -16.527 1.00 91.06 81 GLN A CA 1
ATOM 649 C C . GLN A 1 81 ? 14.450 1.555 -15.028 1.00 91.06 81 GLN A C 1
ATOM 651 O O . GLN A 1 81 ? 15.530 1.251 -14.524 1.00 91.06 81 GLN A O 1
ATOM 656 N N . TRP A 1 82 ? 13.325 1.572 -14.311 1.00 94.69 82 TRP A N 1
ATOM 657 C CA . TRP A 1 82 ? 13.284 1.221 -12.892 1.00 94.69 82 TRP A CA 1
ATOM 658 C C . TRP A 1 82 ? 13.721 -0.228 -12.624 1.00 94.69 82 TRP A C 1
ATOM 660 O O . TRP A 1 82 ? 14.493 -0.486 -11.694 1.00 94.69 82 TRP A O 1
ATOM 670 N N . CYS A 1 83 ? 13.300 -1.171 -13.475 1.00 91.88 83 CYS A N 1
ATOM 671 C CA . CYS A 1 83 ? 13.759 -2.563 -13.428 1.00 91.88 83 CYS A CA 1
ATOM 672 C C . CYS A 1 83 ? 15.277 -2.704 -13.665 1.00 91.88 83 CYS A C 1
ATOM 674 O O . CYS A 1 83 ? 15.873 -3.687 -13.222 1.00 91.88 83 CYS A O 1
ATOM 676 N N . GLY A 1 84 ? 15.913 -1.716 -14.300 1.00 89.88 84 GLY A N 1
ATOM 677 C CA . GLY A 1 84 ? 17.347 -1.692 -14.595 1.00 89.88 84 GLY A CA 1
ATOM 678 C C . GLY A 1 84 ? 17.734 -2.389 -15.888 1.00 89.88 84 GLY A C 1
ATOM 679 O O . GLY A 1 84 ? 18.875 -2.851 -15.998 1.00 89.88 84 GLY A O 1
ATOM 680 N N . PHE A 1 85 ? 16.799 -2.459 -16.837 1.00 86.56 85 PHE A N 1
ATOM 681 C CA . PHE A 1 85 ? 17.057 -2.999 -18.163 1.00 86.56 85 PHE A CA 1
ATOM 682 C C . PHE A 1 85 ? 17.896 -2.046 -19.005 1.00 86.56 85 PHE A C 1
ATOM 684 O O . PHE A 1 85 ? 17.654 -0.836 -19.045 1.00 86.56 85 PHE A O 1
ATOM 691 N N . ASP A 1 86 ? 18.875 -2.613 -19.704 1.00 75.88 86 ASP A N 1
ATOM 692 C CA . ASP A 1 86 ? 19.660 -1.879 -20.691 1.00 75.88 86 ASP A CA 1
ATOM 693 C C . ASP A 1 86 ? 18.888 -1.781 -22.014 1.00 75.88 86 ASP A C 1
ATOM 695 O O . ASP A 1 86 ? 18.963 -2.652 -22.883 1.00 75.88 86 ASP A O 1
ATOM 699 N N . LEU A 1 87 ? 18.134 -0.691 -22.162 1.00 71.56 87 LEU A N 1
ATOM 700 C CA . LEU A 1 87 ? 17.333 -0.413 -23.358 1.00 71.56 87 LEU A CA 1
ATOM 701 C C . LEU A 1 87 ? 18.181 -0.130 -24.611 1.00 71.56 87 LEU A C 1
ATOM 703 O O . LEU A 1 87 ? 17.646 -0.156 -25.716 1.00 71.56 87 LEU A O 1
ATOM 707 N N . ASN A 1 88 ? 19.491 0.109 -24.463 1.00 64.88 88 ASN A N 1
ATOM 708 C CA . ASN A 1 88 ? 20.403 0.337 -25.587 1.00 64.88 88 ASN A CA 1
ATOM 709 C C . ASN A 1 88 ? 21.041 -0.964 -26.094 1.00 64.88 88 ASN A C 1
ATOM 711 O O . ASN A 1 88 ? 21.381 -1.065 -27.274 1.00 64.88 88 ASN A O 1
ATOM 715 N N . ALA A 1 89 ? 21.224 -1.949 -25.211 1.00 57.91 89 ALA A N 1
ATOM 716 C CA . ALA A 1 89 ? 21.837 -3.238 -25.537 1.00 57.91 89 ALA A CA 1
ATOM 717 C C . ALA A 1 89 ? 20.835 -4.298 -26.022 1.00 57.91 89 ALA A C 1
ATOM 719 O O . ALA A 1 89 ? 21.250 -5.355 -26.497 1.00 57.91 89 ALA A O 1
ATOM 720 N N . SER A 1 90 ? 19.531 -4.043 -25.900 1.00 53.16 90 SER A N 1
ATOM 721 C CA . SER A 1 90 ? 18.511 -5.024 -26.254 1.00 53.16 90 SER A CA 1
ATOM 722 C C . SER A 1 90 ? 18.223 -5.054 -27.764 1.00 53.16 90 SER A C 1
ATOM 724 O O . SER A 1 90 ? 17.864 -4.039 -28.353 1.00 53.16 90 SER A O 1
ATOM 726 N N . GLU A 1 91 ? 18.317 -6.224 -28.408 1.00 51.97 91 GLU A N 1
ATOM 727 C CA . GLU A 1 91 ? 17.830 -6.456 -29.791 1.00 51.97 91 GLU A CA 1
ATOM 728 C C . GLU A 1 91 ? 16.291 -6.601 -29.868 1.00 51.97 91 GLU A C 1
ATOM 730 O O . GLU A 1 91 ? 15.732 -7.023 -30.881 1.00 51.97 91 GLU A O 1
ATOM 735 N N . SER A 1 92 ? 15.593 -6.297 -28.777 1.00 51.59 92 SER A N 1
ATOM 736 C CA . SER A 1 92 ? 14.172 -6.565 -28.583 1.00 51.59 92 SER A CA 1
ATOM 737 C C . SER A 1 92 ? 13.274 -5.390 -29.006 1.00 51.59 92 SER A C 1
ATOM 739 O O . SER A 1 92 ? 13.749 -4.295 -29.309 1.00 51.59 92 SER A O 1
ATOM 741 N N . LYS A 1 93 ? 11.949 -5.602 -29.025 1.00 52.72 93 LYS A N 1
ATOM 742 C CA . LYS A 1 93 ? 10.945 -4.578 -29.393 1.00 52.72 93 LYS A CA 1
ATOM 743 C C . LYS A 1 93 ? 11.019 -3.314 -28.521 1.00 52.72 93 LYS A C 1
ATOM 745 O O . LYS A 1 93 ? 10.575 -2.252 -28.932 1.00 52.72 93 LYS A O 1
ATOM 750 N N . GLU A 1 94 ? 11.621 -3.405 -27.345 1.00 56.97 94 GLU A N 1
ATOM 751 C CA . GLU A 1 94 ? 11.864 -2.313 -26.404 1.00 56.97 94 GLU A CA 1
ATOM 752 C C . GLU A 1 94 ? 12.876 -1.292 -26.938 1.00 56.97 94 GLU A C 1
ATOM 754 O O . GLU A 1 94 ? 12.786 -0.114 -26.593 1.00 56.97 94 GLU A O 1
ATOM 759 N N . LYS A 1 95 ? 13.773 -1.705 -27.843 1.00 55.78 95 LYS A N 1
ATOM 760 C CA . LYS A 1 95 ? 14.592 -0.763 -28.605 1.00 55.78 95 LYS A CA 1
ATOM 761 C C . LYS A 1 95 ? 13.720 0.152 -29.465 1.00 55.78 95 LYS A C 1
ATOM 763 O O . LYS A 1 95 ? 13.993 1.339 -29.519 1.00 55.78 95 LYS A O 1
ATOM 768 N N . ALA A 1 96 ? 12.619 -0.354 -30.030 1.00 55.31 96 ALA A N 1
ATOM 769 C CA . ALA A 1 96 ? 11.679 0.474 -30.789 1.00 55.31 96 ALA A CA 1
ATOM 770 C C . ALA A 1 96 ? 10.965 1.513 -29.904 1.00 55.31 96 ALA A C 1
ATOM 772 O O . ALA A 1 96 ? 10.722 2.621 -30.364 1.00 55.31 96 ALA A O 1
ATOM 773 N N . ILE A 1 97 ? 10.698 1.203 -28.624 1.00 59.72 97 ILE A N 1
ATOM 774 C CA . ILE A 1 97 ? 10.190 2.199 -27.658 1.00 59.72 97 ILE A CA 1
ATOM 775 C C . ILE A 1 97 ? 11.223 3.318 -27.469 1.00 59.72 97 ILE A C 1
ATOM 777 O O . ILE A 1 97 ? 10.851 4.482 -27.423 1.00 59.72 97 ILE A O 1
ATOM 781 N N . ASN A 1 98 ? 12.511 2.977 -27.368 1.00 59.56 98 ASN A N 1
ATOM 782 C CA . ASN A 1 98 ? 13.598 3.949 -27.228 1.00 59.56 98 ASN A CA 1
ATOM 783 C C . ASN A 1 98 ? 13.836 4.762 -28.518 1.00 59.56 98 ASN A C 1
ATOM 785 O O . ASN A 1 98 ? 14.064 5.966 -28.446 1.00 59.56 98 ASN A O 1
ATOM 789 N N . ASP A 1 99 ? 13.728 4.127 -29.688 1.00 57.03 99 ASP A N 1
ATOM 790 C CA . ASP A 1 99 ? 13.885 4.764 -31.002 1.00 57.03 99 ASP A CA 1
ATOM 791 C C . ASP A 1 99 ? 12.722 5.746 -31.294 1.00 57.03 99 ASP A C 1
ATOM 793 O O . ASP A 1 99 ? 12.956 6.858 -31.763 1.00 57.03 99 ASP A O 1
ATOM 797 N N . ASP A 1 100 ? 11.477 5.415 -30.916 1.00 56.78 100 ASP A N 1
ATOM 798 C CA . ASP A 1 100 ? 10.323 6.341 -30.973 1.00 56.78 100 ASP A CA 1
ATOM 799 C C . ASP A 1 100 ? 10.442 7.518 -29.971 1.00 56.78 100 ASP A C 1
ATOM 801 O O . ASP A 1 100 ? 9.725 8.520 -30.074 1.00 56.78 100 ASP A O 1
ATOM 805 N N . LEU A 1 101 ? 11.360 7.416 -29.001 1.00 60.25 101 LEU A N 1
ATOM 806 C CA . LEU A 1 101 ? 11.656 8.413 -27.968 1.00 60.25 101 LEU A CA 1
ATOM 807 C C . LEU A 1 101 ? 12.882 9.288 -28.294 1.00 60.25 101 LEU A C 1
ATOM 809 O O . LEU A 1 101 ? 13.326 10.024 -27.410 1.00 60.25 101 LEU A O 1
ATOM 813 N N . GLU A 1 102 ? 13.395 9.280 -29.538 1.00 53.28 102 GLU A N 1
ATOM 814 C CA . GLU A 1 102 ? 14.586 10.044 -29.989 1.00 53.28 102 GLU A CA 1
ATOM 815 C C . GLU A 1 102 ? 14.558 11.554 -29.644 1.00 53.28 102 GLU A C 1
ATOM 817 O O . GLU A 1 102 ? 15.595 12.215 -29.650 1.00 53.28 102 GLU A O 1
ATOM 822 N N . ASN A 1 103 ? 13.400 12.099 -29.252 1.00 55.53 103 ASN A N 1
ATOM 823 C CA . ASN A 1 103 ? 13.298 13.349 -28.502 1.00 55.53 103 ASN A CA 1
ATOM 824 C C . ASN A 1 103 ? 12.699 13.080 -27.114 1.00 55.53 103 ASN A C 1
ATOM 826 O O . ASN A 1 103 ? 11.479 12.945 -26.983 1.00 55.53 103 ASN A O 1
ATOM 830 N N . HIS A 1 104 ? 13.541 13.031 -26.075 1.00 60.41 104 HIS A N 1
ATOM 831 C CA . HIS A 1 104 ? 13.083 12.863 -24.694 1.00 60.41 104 HIS A CA 1
ATOM 832 C C . HIS A 1 104 ? 11.948 13.839 -24.368 1.00 60.41 104 HIS A C 1
ATOM 834 O O . HIS A 1 104 ? 12.089 15.058 -24.493 1.00 60.41 104 HIS A O 1
ATOM 840 N N . ARG A 1 105 ? 10.809 13.296 -23.934 1.00 75.12 105 ARG A N 1
ATOM 841 C CA . ARG A 1 105 ? 9.671 14.108 -23.508 1.00 75.12 105 ARG A CA 1
ATOM 842 C C . ARG A 1 105 ? 9.975 14.778 -22.183 1.00 75.12 105 ARG A C 1
ATOM 844 O O . ARG A 1 105 ? 10.614 14.200 -21.307 1.00 75.12 105 ARG A O 1
ATOM 851 N N . GLN A 1 106 ? 9.459 15.992 -22.035 1.00 81.56 106 GLN A N 1
ATOM 852 C CA . GLN A 1 106 ? 9.684 16.829 -20.862 1.00 81.56 106 GLN A CA 1
ATOM 853 C C . GLN A 1 106 ? 9.327 16.110 -19.544 1.00 81.56 106 GLN A C 1
ATOM 855 O O . GLN A 1 106 ? 10.091 16.187 -18.590 1.00 81.56 106 GLN A O 1
ATOM 860 N N . CYS A 1 107 ? 8.240 15.332 -19.512 1.00 84.62 107 CYS A N 1
ATOM 861 C CA . CYS A 1 107 ? 7.822 14.555 -18.339 1.00 84.62 107 CYS A CA 1
ATOM 862 C C . CYS A 1 107 ? 8.834 13.470 -17.919 1.00 84.62 107 CYS A C 1
ATOM 864 O O . CYS A 1 107 ? 9.043 13.245 -16.728 1.00 84.62 107 CYS A O 1
ATOM 866 N N . ILE A 1 108 ? 9.498 12.811 -18.879 1.00 87.12 108 ILE A N 1
ATOM 867 C CA . ILE A 1 108 ? 10.538 11.807 -18.608 1.00 87.12 108 ILE A CA 1
ATOM 868 C C . ILE A 1 108 ? 11.767 12.488 -18.004 1.00 87.12 108 ILE A C 1
ATOM 870 O O . ILE A 1 108 ? 12.334 11.978 -17.037 1.00 87.12 108 ILE A O 1
ATOM 874 N N . LEU A 1 109 ? 12.162 13.641 -18.551 1.00 87.25 109 LEU A N 1
ATOM 875 C CA . LEU A 1 109 ? 13.291 14.417 -18.035 1.00 87.25 109 LEU A CA 1
ATOM 876 C C . LEU A 1 109 ? 13.020 14.899 -16.607 1.00 87.25 109 LEU A C 1
ATOM 878 O O . LEU A 1 109 ? 13.855 14.706 -15.727 1.00 87.25 109 LEU A O 1
ATOM 882 N N . GLU A 1 110 ? 11.828 15.439 -16.356 1.00 89.62 110 GLU A N 1
ATOM 883 C CA . GLU A 1 110 ? 11.405 15.871 -15.020 1.00 89.62 110 GLU A CA 1
ATOM 884 C C . GLU A 1 110 ? 11.378 14.706 -14.024 1.00 89.62 110 GLU A C 1
ATOM 886 O O . GLU A 1 110 ? 11.842 14.858 -12.893 1.00 89.62 110 GLU A O 1
ATOM 891 N N . TRP A 1 111 ? 10.900 13.526 -14.434 1.00 91.69 111 TRP A N 1
ATOM 892 C CA . TRP A 1 111 ? 10.952 12.323 -13.600 1.00 91.69 111 TRP A CA 1
ATOM 893 C C . TRP A 1 111 ? 12.391 11.950 -13.234 1.00 91.69 111 TRP A C 1
ATOM 895 O O . TRP A 1 111 ? 12.685 11.690 -12.068 1.00 91.69 111 TRP A O 1
ATOM 905 N N . GLN A 1 112 ? 13.290 11.919 -14.219 1.00 90.31 112 GLN A N 1
ATOM 906 C CA . GLN A 1 112 ? 14.691 11.547 -14.014 1.00 90.31 112 GLN A CA 1
ATOM 907 C C . GLN A 1 112 ? 15.440 12.563 -13.145 1.00 90.31 112 GLN A C 1
ATOM 909 O O . GLN A 1 112 ? 16.289 12.168 -12.347 1.00 90.31 112 GLN A O 1
ATOM 914 N N . GLU A 1 113 ? 15.110 13.850 -13.266 1.00 91.88 113 GLU A N 1
ATOM 915 C CA . GLU A 1 113 ? 15.647 14.909 -12.409 1.00 91.88 113 GLU A CA 1
ATOM 916 C C . GLU A 1 113 ? 15.100 14.810 -10.977 1.00 91.88 113 GLU A C 1
ATOM 918 O O . GLU A 1 113 ? 15.852 14.948 -10.012 1.00 91.88 113 GLU A O 1
ATOM 923 N N . THR A 1 114 ? 13.805 14.521 -10.827 1.00 93.75 114 THR A N 1
ATOM 924 C CA . THR A 1 114 ? 13.146 14.437 -9.515 1.00 93.75 114 THR A CA 1
ATOM 925 C C . THR A 1 114 ? 13.536 13.166 -8.752 1.00 93.75 114 THR A C 1
ATOM 927 O O . THR A 1 114 ? 13.708 13.200 -7.531 1.00 93.75 114 THR A O 1
ATOM 930 N N . TYR A 1 115 ? 13.689 12.041 -9.457 1.00 94.44 115 TYR A N 1
ATOM 931 C CA . TYR A 1 115 ? 13.970 10.720 -8.888 1.00 94.44 115 TYR A CA 1
ATOM 932 C C . TYR A 1 115 ? 15.159 10.028 -9.578 1.00 94.44 115 TYR A C 1
ATOM 934 O O . TYR A 1 115 ? 15.005 8.949 -10.158 1.00 94.44 115 TYR A O 1
ATOM 942 N N . PRO A 1 116 ? 16.378 10.588 -9.488 1.00 92.88 116 PRO A N 1
ATOM 943 C CA . PRO A 1 116 ? 17.549 10.041 -10.178 1.00 92.88 116 PRO A CA 1
ATOM 944 C C . PRO A 1 116 ? 17.917 8.627 -9.700 1.00 92.88 116 PRO A C 1
ATOM 946 O O . PRO A 1 116 ? 18.414 7.801 -10.467 1.00 92.88 116 PRO A O 1
ATOM 949 N N . GLU A 1 117 ? 17.640 8.317 -8.432 1.00 92.31 117 GLU A N 1
ATOM 950 C CA . GLU A 1 117 ? 17.895 7.005 -7.831 1.00 92.31 117 GLU A CA 1
ATOM 951 C C . GLU A 1 117 ? 16.948 5.910 -8.342 1.00 92.31 117 GLU A C 1
ATOM 953 O O . GLU A 1 117 ? 17.309 4.732 -8.294 1.00 92.31 117 GLU A O 1
ATOM 958 N N . ALA A 1 118 ? 15.783 6.281 -8.888 1.00 93.06 118 ALA A N 1
ATOM 959 C CA . ALA A 1 118 ? 14.823 5.335 -9.448 1.00 93.06 118 ALA A CA 1
ATOM 960 C C . ALA A 1 118 ? 15.387 4.591 -10.665 1.00 93.06 118 ALA A C 1
ATOM 962 O O . ALA A 1 118 ? 14.965 3.471 -10.947 1.00 93.06 118 ALA A O 1
ATOM 963 N N . ASN A 1 119 ? 16.346 5.183 -11.386 1.00 91.75 119 ASN A N 1
ATOM 964 C CA . ASN A 1 119 ? 16.957 4.525 -12.532 1.00 91.75 119 ASN A CA 1
ATOM 965 C C . ASN A 1 119 ? 17.773 3.301 -12.085 1.00 91.75 119 ASN A C 1
ATOM 967 O O . ASN A 1 119 ? 18.730 3.413 -11.309 1.00 91.75 119 ASN A O 1
ATOM 971 N N . GLY A 1 120 ? 17.386 2.128 -12.578 1.00 92.56 120 GLY A N 1
ATOM 972 C CA . GLY A 1 120 ? 17.969 0.843 -12.227 1.00 92.56 120 GLY A CA 1
ATOM 973 C C . GLY A 1 120 ? 17.773 0.441 -10.774 1.00 92.56 120 GLY A C 1
ATOM 974 O O . GLY A 1 120 ? 18.560 -0.362 -10.272 1.00 92.56 120 GLY A O 1
ATOM 975 N N . TRP A 1 121 ? 16.763 0.992 -10.098 1.00 94.19 121 TRP A N 1
ATOM 976 C CA . TRP A 1 121 ? 16.513 0.759 -8.677 1.00 94.19 121 TRP A CA 1
ATOM 977 C C . TRP A 1 121 ? 16.451 -0.734 -8.345 1.00 94.19 121 TRP A C 1
ATOM 979 O O . TRP A 1 121 ? 17.165 -1.182 -7.450 1.00 94.19 121 TRP A O 1
ATOM 989 N N . LEU A 1 122 ? 15.684 -1.533 -9.102 1.00 91.31 122 LEU A N 1
ATOM 990 C CA . LEU A 1 122 ? 15.542 -2.971 -8.830 1.00 91.31 122 LEU A CA 1
ATOM 991 C C . LEU A 1 122 ? 16.873 -3.709 -8.980 1.00 91.31 122 LEU A C 1
ATOM 993 O O . LEU A 1 122 ? 17.224 -4.522 -8.129 1.00 91.31 122 LEU A O 1
ATOM 997 N N . LYS A 1 123 ? 17.630 -3.403 -10.036 1.00 91.12 123 LYS A N 1
ATOM 998 C CA . LYS A 1 123 ? 18.952 -3.985 -10.288 1.00 91.12 123 LYS A CA 1
ATOM 999 C C . LYS A 1 123 ? 19.939 -3.637 -9.182 1.00 91.12 123 LYS A C 1
ATOM 1001 O O . LYS A 1 123 ? 20.599 -4.530 -8.658 1.00 91.12 123 LYS A O 1
ATOM 1006 N N . LYS A 1 124 ? 20.017 -2.361 -8.793 1.00 92.31 124 LYS A N 1
ATOM 1007 C CA . LYS A 1 124 ? 20.876 -1.888 -7.695 1.00 92.31 124 LYS A CA 1
ATOM 1008 C C . LYS A 1 124 ? 20.510 -2.577 -6.384 1.00 92.31 124 LYS A C 1
ATOM 1010 O O . LYS A 1 124 ? 21.374 -3.186 -5.759 1.00 92.31 124 LYS A O 1
ATOM 1015 N N . TYR A 1 125 ? 19.223 -2.580 -6.044 1.00 89.44 125 TYR A N 1
ATOM 1016 C CA . TYR A 1 125 ? 18.688 -3.256 -4.866 1.00 89.44 125 TYR A CA 1
ATOM 1017 C C . TYR A 1 125 ? 19.062 -4.740 -4.843 1.00 89.44 125 TYR A C 1
ATOM 1019 O O . TYR A 1 125 ? 19.612 -5.251 -3.865 1.00 89.44 125 TYR A O 1
ATOM 1027 N N . TRP A 1 126 ? 18.809 -5.438 -5.950 1.00 88.19 126 TRP A N 1
ATOM 1028 C CA . TRP A 1 126 ? 19.086 -6.862 -6.081 1.00 88.19 126 TRP A CA 1
ATOM 1029 C C . TRP A 1 126 ? 20.577 -7.162 -5.918 1.00 88.19 126 TRP A C 1
ATOM 1031 O O . TRP A 1 126 ? 20.954 -8.038 -5.141 1.00 88.19 126 TRP A O 1
ATOM 1041 N N . LEU A 1 127 ? 21.441 -6.409 -6.607 1.00 88.38 127 LEU A N 1
ATOM 1042 C CA . LEU A 1 127 ? 22.893 -6.575 -6.536 1.00 88.38 127 LEU A CA 1
ATOM 1043 C C . LEU A 1 127 ? 23.441 -6.255 -5.143 1.00 88.38 127 LEU A C 1
ATOM 1045 O O . LEU A 1 127 ? 24.382 -6.915 -4.698 1.00 88.38 127 LEU A O 1
ATOM 1049 N N . TYR A 1 128 ? 22.878 -5.273 -4.445 1.00 89.19 128 TYR A N 1
ATOM 1050 C CA . TYR A 1 128 ? 23.298 -4.922 -3.093 1.00 89.19 128 TYR A CA 1
ATOM 1051 C C . TYR A 1 128 ? 22.942 -6.032 -2.094 1.00 89.19 128 TYR A C 1
ATOM 1053 O O . TYR A 1 128 ? 23.802 -6.485 -1.335 1.00 89.19 128 TYR A O 1
ATOM 1061 N N . HIS A 1 129 ? 21.709 -6.537 -2.162 1.00 85.19 129 HIS A N 1
ATOM 1062 C CA . HIS A 1 129 ? 21.153 -7.460 -1.175 1.00 85.19 129 HIS A CA 1
ATOM 1063 C C . HIS A 1 129 ? 21.319 -8.959 -1.486 1.00 85.19 129 HIS A C 1
ATOM 1065 O O . HIS A 1 129 ? 21.069 -9.789 -0.607 1.00 85.19 129 HIS A O 1
ATOM 1071 N N . CYS A 1 130 ? 21.724 -9.340 -2.701 1.00 81.31 130 CYS A N 1
ATOM 1072 C CA . CYS A 1 130 ? 21.965 -10.740 -3.049 1.00 81.31 130 CYS A CA 1
ATOM 1073 C C . CYS A 1 130 ? 23.331 -11.230 -2.511 1.00 81.31 130 CYS A C 1
ATOM 1075 O O . CYS A 1 130 ? 24.353 -10.576 -2.749 1.00 81.31 130 CYS A O 1
ATOM 1077 N N . PRO A 1 131 ? 23.385 -12.371 -1.795 1.00 65.00 131 PRO A N 1
ATOM 1078 C CA . PRO A 1 131 ? 24.591 -12.803 -1.091 1.00 65.00 131 PRO A CA 1
ATOM 1079 C C . PRO A 1 131 ? 25.715 -13.384 -1.977 1.00 65.00 131 PRO A C 1
ATOM 1081 O O . PRO A 1 131 ? 26.868 -13.287 -1.565 1.00 65.00 131 PRO A O 1
ATOM 1084 N N . GLU A 1 132 ? 25.458 -13.949 -3.173 1.00 70.19 132 GLU A N 1
ATOM 1085 C CA . GLU A 1 132 ? 26.489 -14.661 -3.975 1.00 70.19 132 GLU A CA 1
ATOM 1086 C C . GLU A 1 132 ? 26.280 -14.569 -5.512 1.00 70.19 132 GLU A C 1
ATOM 1088 O O . GLU A 1 132 ? 25.156 -14.457 -5.981 1.00 70.19 132 GLU A O 1
ATOM 1093 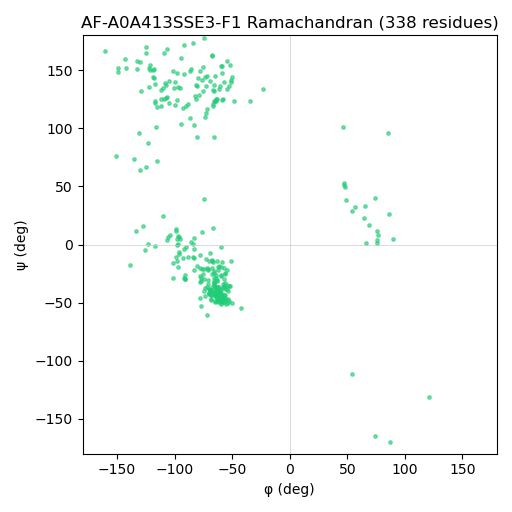N N . ASN A 1 133 ? 27.363 -14.643 -6.314 1.00 63.00 133 ASN A N 1
ATOM 1094 C CA . ASN A 1 133 ? 27.375 -14.727 -7.799 1.00 63.00 133 ASN A CA 1
ATOM 1095 C C . ASN A 1 133 ? 26.471 -13.725 -8.555 1.00 63.00 133 ASN A C 1
ATOM 1097 O O . ASN A 1 133 ? 25.709 -14.072 -9.457 1.00 63.00 133 ASN A O 1
ATOM 1101 N N . LYS A 1 134 ? 26.622 -12.444 -8.209 1.00 71.88 134 LYS A N 1
ATOM 1102 C CA . LYS A 1 134 ? 25.686 -11.354 -8.522 1.00 71.88 134 LYS A CA 1
ATOM 1103 C C . LYS A 1 134 ? 25.390 -11.126 -10.013 1.00 71.88 134 LYS A C 1
ATOM 1105 O O . LYS A 1 134 ? 24.240 -10.928 -10.384 1.00 71.88 134 LYS A O 1
ATOM 1110 N N . LYS A 1 135 ? 26.409 -11.125 -10.878 1.00 71.75 135 LYS A N 1
ATOM 1111 C CA . LYS A 1 135 ? 26.246 -10.648 -12.265 1.00 71.75 135 LYS A CA 1
ATOM 1112 C C . LYS A 1 135 ? 25.548 -11.665 -13.177 1.00 71.75 135 LYS A C 1
ATOM 1114 O O . LYS A 1 135 ? 24.523 -11.345 -13.763 1.00 71.75 135 LYS A O 1
ATOM 1119 N N . GLU A 1 136 ? 26.050 -12.899 -13.230 1.00 66.88 136 GLU A N 1
ATOM 1120 C CA . GLU A 1 136 ? 25.468 -13.971 -14.061 1.00 66.88 136 GLU A CA 1
ATOM 1121 C C . GLU A 1 136 ? 24.060 -14.381 -13.598 1.00 66.88 136 GLU A C 1
ATOM 1123 O O . GLU A 1 136 ? 23.234 -14.838 -14.389 1.00 66.88 136 GLU A O 1
ATOM 1128 N N . GLN A 1 137 ? 23.767 -14.242 -12.302 1.00 78.31 137 GLN A N 1
ATOM 1129 C CA . GLN A 1 137 ? 22.424 -14.485 -11.780 1.00 78.31 137 GLN A CA 1
ATOM 1130 C C . GLN A 1 137 ? 21.462 -13.355 -12.137 1.00 78.31 137 GLN A C 1
ATOM 1132 O O . GLN A 1 137 ? 20.325 -13.640 -12.512 1.00 78.31 137 GLN A O 1
ATOM 1137 N N . TRP A 1 138 ? 21.916 -12.099 -12.076 1.00 84.44 138 TRP A N 1
ATOM 1138 C CA . TRP A 1 138 ? 21.102 -10.970 -12.506 1.00 84.44 138 TRP A CA 1
ATOM 1139 C C . TRP A 1 138 ? 20.725 -11.082 -13.983 1.00 84.44 138 TRP A C 1
ATOM 1141 O O . TRP A 1 138 ? 19.559 -10.918 -14.296 1.00 84.44 138 TRP A O 1
ATOM 1151 N N . GLU A 1 139 ? 21.645 -11.448 -14.879 1.00 82.94 139 GLU A N 1
ATOM 1152 C CA . GLU A 1 139 ? 21.330 -11.621 -16.311 1.00 82.94 139 GLU A CA 1
ATOM 1153 C C . GLU A 1 139 ? 20.189 -12.636 -16.539 1.00 82.94 139 GLU A C 1
ATOM 1155 O O . GLU A 1 139 ? 19.290 -12.414 -17.351 1.00 82.94 139 GLU A O 1
ATOM 1160 N N . LYS A 1 140 ? 20.155 -13.725 -15.756 1.00 81.62 140 LYS A N 1
ATOM 1161 C CA . LYS A 1 140 ? 19.049 -14.703 -15.782 1.00 81.62 140 LYS A CA 1
ATOM 1162 C C . LYS A 1 140 ? 17.746 -14.135 -15.220 1.00 81.62 140 LYS A C 1
ATOM 1164 O O . LYS A 1 140 ? 16.671 -14.470 -15.714 1.00 81.62 140 LYS A O 1
ATOM 1169 N N . VAL A 1 141 ? 17.829 -13.336 -14.159 1.00 82.62 141 VAL A N 1
ATOM 1170 C CA . VAL A 1 141 ? 16.680 -12.642 -13.560 1.00 82.62 141 VAL A CA 1
ATOM 1171 C C . VAL A 1 141 ? 16.109 -11.618 -14.538 1.00 82.62 141 VAL A C 1
ATOM 1173 O O . VAL A 1 141 ? 14.909 -11.627 -14.783 1.00 82.62 141 VAL A O 1
ATOM 1176 N N . GLU A 1 142 ? 16.966 -10.796 -15.132 1.00 85.69 142 GLU A N 1
ATOM 1177 C CA . GLU A 1 142 ? 16.657 -9.774 -16.127 1.00 85.69 142 GLU A CA 1
ATOM 1178 C C . GLU A 1 142 ? 15.958 -10.385 -17.339 1.00 85.69 142 GLU A C 1
ATOM 1180 O O . GLU A 1 142 ? 14.858 -9.955 -17.672 1.00 85.69 142 GLU A O 1
ATOM 1185 N N . SER A 1 143 ? 16.505 -11.464 -17.910 1.00 81.19 143 SER A N 1
ATOM 1186 C CA . SER A 1 143 ? 15.856 -12.196 -19.005 1.00 81.19 143 SER A CA 1
ATOM 1187 C C . SER A 1 143 ? 14.462 -12.710 -18.619 1.00 81.19 143 SER A C 1
ATOM 1189 O O . SER A 1 143 ? 13.507 -12.481 -19.357 1.00 81.19 143 SER A O 1
ATOM 1191 N N . LYS A 1 144 ? 14.299 -13.328 -17.439 1.00 80.69 144 LYS A N 1
ATOM 1192 C CA . LYS A 1 144 ? 12.981 -13.804 -16.970 1.00 80.69 144 LYS A CA 1
ATOM 1193 C C . LYS A 1 144 ? 11.986 -12.668 -16.732 1.00 80.69 144 LYS A C 1
ATOM 1195 O O . LYS A 1 144 ? 10.802 -12.830 -17.025 1.00 80.69 144 LYS A O 1
ATOM 1200 N N . LEU A 1 145 ? 12.438 -11.557 -16.148 1.00 82.88 145 LEU A N 1
ATOM 1201 C CA . LEU A 1 145 ? 11.604 -10.379 -15.915 1.00 82.88 145 LEU A CA 1
ATOM 1202 C C . LEU A 1 145 ? 11.169 -9.771 -17.247 1.00 82.88 145 LEU A C 1
ATOM 1204 O O . LEU A 1 145 ? 9.990 -9.469 -17.393 1.00 82.88 145 LEU A O 1
ATOM 1208 N N . ASN A 1 146 ? 12.082 -9.654 -18.213 1.00 82.31 146 ASN A N 1
ATOM 1209 C CA . ASN A 1 146 ? 11.784 -9.150 -19.548 1.00 82.31 146 ASN A CA 1
ATOM 1210 C C . ASN A 1 146 ? 10.733 -10.025 -20.243 1.00 82.31 146 ASN A C 1
ATOM 1212 O O . ASN A 1 146 ? 9.685 -9.524 -20.644 1.00 82.31 146 ASN A O 1
ATOM 1216 N N . ASP A 1 147 ? 10.942 -11.345 -20.267 1.00 79.25 147 ASP A N 1
ATOM 1217 C CA . ASP A 1 147 ? 9.975 -12.287 -20.837 1.00 79.25 147 ASP A CA 1
ATOM 1218 C C . ASP A 1 147 ? 8.598 -12.131 -20.176 1.00 79.25 147 ASP A C 1
ATOM 1220 O O . ASP A 1 147 ? 7.571 -12.057 -20.855 1.00 79.25 147 ASP A O 1
ATOM 1224 N N . LYS A 1 148 ? 8.554 -12.055 -18.838 1.00 79.62 148 LYS A N 1
ATOM 1225 C CA . LYS A 1 148 ? 7.306 -11.965 -18.067 1.00 79.62 148 LYS A CA 1
ATOM 1226 C C . LYS A 1 148 ? 6.566 -10.645 -18.256 1.00 79.62 148 LYS A C 1
ATOM 1228 O O . LYS A 1 148 ? 5.363 -10.691 -18.515 1.00 79.62 148 LYS A O 1
ATOM 1233 N N . LEU A 1 149 ? 7.268 -9.520 -18.154 1.00 83.19 149 LEU A N 1
ATOM 1234 C CA . LEU A 1 149 ? 6.693 -8.176 -18.180 1.00 83.19 149 LEU A CA 1
ATOM 1235 C C . LEU A 1 149 ? 6.309 -7.712 -19.592 1.00 83.19 149 LEU A C 1
ATOM 1237 O O . LEU A 1 149 ? 5.330 -6.971 -19.721 1.00 83.19 149 LEU A O 1
ATOM 1241 N N . CYS A 1 150 ? 7.032 -8.167 -20.621 1.00 79.25 150 CYS A N 1
ATOM 1242 C CA . CYS A 1 150 ? 6.884 -7.710 -22.007 1.00 79.25 150 CYS A CA 1
ATOM 1243 C C . CYS A 1 150 ? 6.193 -8.717 -22.951 1.00 79.25 150 CYS A C 1
ATOM 1245 O O . CYS A 1 150 ? 6.086 -8.467 -24.149 1.00 79.25 150 CYS A O 1
ATOM 1247 N N . GLY A 1 151 ? 5.719 -9.864 -22.455 1.00 70.94 151 GLY A N 1
ATOM 1248 C CA . GLY A 1 151 ? 5.093 -10.894 -23.297 1.00 70.94 151 GLY A CA 1
ATOM 1249 C C . GLY A 1 151 ? 3.754 -10.467 -23.930 1.00 70.94 151 GLY A C 1
ATOM 1250 O O . GLY A 1 151 ? 2.793 -10.203 -23.212 1.00 70.94 151 GLY A O 1
ATOM 1251 N N . GLU A 1 152 ? 3.667 -10.481 -25.268 1.00 56.84 152 GLU A N 1
ATOM 1252 C CA . GLU A 1 152 ? 2.511 -9.992 -26.058 1.00 56.84 152 GLU A CA 1
ATOM 1253 C C . GLU A 1 152 ? 1.301 -10.950 -26.119 1.00 56.84 152 GLU A C 1
ATOM 1255 O O . GLU A 1 152 ? 0.167 -10.516 -26.291 1.00 56.84 152 GLU A O 1
ATOM 1260 N N . ASN A 1 153 ? 1.509 -12.265 -25.983 1.00 50.72 153 ASN A N 1
ATOM 1261 C CA . ASN A 1 153 ? 0.473 -13.274 -26.280 1.00 50.72 153 ASN A CA 1
ATOM 1262 C C . ASN A 1 153 ? -0.324 -13.763 -25.059 1.00 50.72 153 ASN A C 1
ATOM 1264 O O . ASN A 1 153 ? -1.111 -14.704 -25.166 1.00 50.72 153 ASN A O 1
ATOM 1268 N N . GLU A 1 154 ? -0.122 -13.159 -23.889 1.00 52.16 154 GLU A N 1
ATOM 1269 C CA . GLU A 1 154 ? -0.657 -13.680 -22.623 1.00 52.16 154 GLU A CA 1
ATOM 1270 C C . GLU A 1 154 ? -1.331 -12.618 -21.743 1.00 52.16 154 GLU A C 1
ATOM 1272 O O . GLU A 1 154 ? -1.677 -12.909 -20.596 1.00 52.16 154 GLU A O 1
ATOM 1277 N N . GLU A 1 155 ? -1.585 -11.417 -22.278 1.00 50.00 155 GLU A N 1
ATOM 1278 C CA . GLU A 1 155 ? -2.210 -10.287 -21.563 1.00 50.00 155 GLU A CA 1
ATOM 1279 C C . GLU A 1 155 ? -3.584 -10.630 -20.953 1.00 50.00 155 GLU A C 1
ATOM 1281 O O . GLU A 1 155 ? -4.000 -10.034 -19.962 1.00 50.00 155 GLU A O 1
ATOM 1286 N N . TYR A 1 156 ? -4.274 -11.631 -21.510 1.00 47.91 156 TYR A N 1
ATOM 1287 C CA . TYR A 1 156 ? -5.571 -12.120 -21.028 1.00 47.91 156 TYR A CA 1
ATOM 1288 C C . TYR A 1 156 ? -5.477 -13.280 -20.026 1.00 47.91 156 TYR A C 1
ATOM 1290 O O . TYR A 1 156 ? -6.505 -13.734 -19.510 1.00 47.91 156 TYR A O 1
ATOM 1298 N N . SER A 1 157 ? -4.277 -13.789 -19.735 1.00 49.94 157 SER A N 1
ATOM 1299 C CA . SER A 1 157 ? -4.106 -14.794 -18.688 1.00 49.94 157 SER A CA 1
ATOM 1300 C C . SER A 1 157 ? -4.274 -14.111 -17.325 1.00 49.94 157 SER A C 1
ATOM 1302 O O . SER A 1 157 ? -3.482 -13.270 -16.917 1.00 49.94 157 SER A O 1
ATOM 1304 N N . GLN A 1 158 ? -5.343 -14.453 -16.600 1.00 49.50 158 GLN A N 1
ATOM 1305 C CA . GLN A 1 158 ? -5.768 -13.774 -15.360 1.00 49.50 158 GLN A CA 1
ATOM 1306 C C . GLN A 1 158 ? -4.737 -13.790 -14.207 1.00 49.50 158 GLN A C 1
ATOM 1308 O O . GLN A 1 158 ? -5.010 -13.233 -13.145 1.00 49.50 158 GLN A O 1
ATOM 1313 N N . ASN A 1 159 ? -3.579 -14.432 -14.393 1.00 56.12 159 ASN A N 1
ATOM 1314 C CA . ASN A 1 159 ? -2.582 -14.693 -13.358 1.00 56.12 159 ASN A CA 1
ATOM 1315 C C . ASN A 1 159 ? -1.173 -14.146 -13.667 1.00 56.12 159 ASN A C 1
ATOM 1317 O O . ASN A 1 159 ? -0.293 -14.344 -12.832 1.00 56.12 159 ASN A O 1
ATOM 1321 N N . ARG A 1 160 ? -0.939 -13.473 -14.807 1.00 66.12 160 ARG A N 1
ATOM 1322 C CA . ARG A 1 160 ? 0.381 -12.919 -15.167 1.00 66.12 160 ARG A CA 1
ATOM 1323 C C . ARG A 1 160 ? 0.355 -11.392 -15.158 1.00 66.12 160 ARG A C 1
ATOM 1325 O O . ARG A 1 160 ? -0.554 -10.776 -15.706 1.00 66.12 160 ARG A O 1
ATOM 1332 N N . ILE A 1 161 ? 1.362 -10.784 -14.535 1.00 74.38 161 ILE A N 1
ATOM 1333 C CA . ILE A 1 161 ? 1.550 -9.330 -14.546 1.00 74.38 161 ILE A CA 1
ATOM 1334 C C . ILE A 1 161 ? 2.430 -8.948 -15.742 1.00 74.38 161 ILE A C 1
ATOM 1336 O O . ILE A 1 161 ? 3.591 -9.345 -15.806 1.00 74.38 161 ILE A O 1
ATOM 1340 N N . THR A 1 162 ? 1.887 -8.134 -16.647 1.00 85.06 162 THR A N 1
ATOM 1341 C CA . THR A 1 162 ? 2.616 -7.440 -17.727 1.00 85.06 162 THR A CA 1
ATOM 1342 C C . THR A 1 162 ? 2.691 -5.934 -17.459 1.00 85.06 162 THR A C 1
ATOM 1344 O O . THR A 1 162 ? 1.912 -5.411 -16.652 1.00 85.06 162 THR A O 1
ATOM 1347 N N . LEU A 1 163 ? 3.562 -5.204 -18.168 1.00 87.44 163 LEU A N 1
ATOM 1348 C CA . LEU A 1 163 ? 3.604 -3.733 -18.091 1.00 87.44 163 LEU A CA 1
ATOM 1349 C C . LEU A 1 163 ? 2.252 -3.108 -18.444 1.00 87.44 163 LEU A C 1
ATOM 1351 O O . LEU A 1 163 ? 1.778 -2.225 -17.733 1.00 87.44 163 LEU A O 1
ATOM 1355 N N . ALA A 1 164 ? 1.597 -3.608 -19.496 1.00 85.94 164 ALA A N 1
ATOM 1356 C CA . ALA A 1 164 ? 0.277 -3.139 -19.905 1.00 85.94 164 ALA A CA 1
ATOM 1357 C C . ALA A 1 164 ? -0.766 -3.346 -18.794 1.00 85.94 164 ALA A C 1
ATOM 1359 O O . ALA A 1 164 ? -1.516 -2.424 -18.474 1.00 85.94 164 ALA A O 1
ATOM 1360 N N . SER A 1 165 ? -0.763 -4.517 -18.141 1.00 84.69 165 SER A N 1
ATOM 1361 C CA . SER A 1 165 ? -1.671 -4.793 -17.019 1.00 84.69 165 SER A CA 1
ATOM 1362 C C . SER A 1 165 ? -1.411 -3.869 -15.823 1.00 84.69 165 SER A C 1
ATOM 1364 O O . SER A 1 165 ? -2.358 -3.360 -15.224 1.00 84.69 165 SER A O 1
ATOM 1366 N N . ALA A 1 166 ? -0.141 -3.588 -15.503 1.00 87.56 166 ALA A N 1
ATOM 1367 C CA . ALA A 1 166 ? 0.223 -2.692 -14.411 1.00 87.56 166 ALA A CA 1
ATOM 1368 C C . ALA A 1 166 ? -0.234 -1.252 -14.696 1.00 87.56 166 ALA A C 1
ATOM 1370 O O . ALA A 1 166 ? -0.823 -0.612 -13.824 1.00 87.56 166 ALA A O 1
ATOM 1371 N N . ILE A 1 167 ? -0.039 -0.772 -15.927 1.00 90.38 167 ILE A N 1
ATOM 1372 C CA . ILE A 1 167 ? -0.482 0.558 -16.369 1.00 90.38 167 ILE A CA 1
ATOM 1373 C C . ILE A 1 167 ? -2.013 0.657 -16.356 1.00 90.38 167 ILE A C 1
ATOM 1375 O O . ILE A 1 167 ? -2.563 1.626 -15.836 1.00 90.38 167 ILE A O 1
ATOM 1379 N N . ALA A 1 168 ? -2.721 -0.363 -16.846 1.00 87.38 168 ALA A N 1
ATOM 1380 C CA . ALA A 1 168 ? -4.183 -0.391 -16.825 1.00 87.38 168 ALA A CA 1
ATOM 1381 C C . ALA A 1 168 ? -4.739 -0.335 -15.389 1.00 87.38 168 ALA A C 1
ATOM 1383 O O . ALA A 1 168 ? -5.660 0.434 -15.103 1.00 87.38 168 ALA A O 1
ATOM 1384 N N . ILE A 1 169 ? -4.150 -1.100 -14.462 1.00 85.12 169 ILE A N 1
ATOM 1385 C CA . ILE A 1 169 ? -4.522 -1.067 -13.039 1.00 85.12 169 ILE A CA 1
ATOM 1386 C C . ILE A 1 169 ? -4.193 0.302 -12.423 1.00 85.12 169 ILE A C 1
ATOM 1388 O O . ILE A 1 169 ? -4.986 0.827 -11.640 1.00 85.12 169 ILE A O 1
ATOM 1392 N N . ALA A 1 170 ? -3.048 0.896 -12.771 1.00 89.38 170 ALA A N 1
ATOM 1393 C CA . ALA A 1 170 ? -2.652 2.222 -12.305 1.00 89.38 170 ALA A CA 1
ATOM 1394 C C . ALA A 1 170 ? -3.668 3.297 -12.713 1.00 89.38 170 ALA A C 1
ATOM 1396 O O . ALA A 1 170 ? -4.141 4.045 -11.856 1.00 89.38 170 ALA A O 1
ATOM 1397 N N . LEU A 1 171 ? -4.064 3.317 -13.987 1.00 89.19 171 LEU A N 1
ATOM 1398 C CA . LEU A 1 171 ? -5.073 4.236 -14.516 1.00 89.19 171 LEU A CA 1
ATOM 1399 C C . LEU A 1 171 ? -6.430 4.049 -13.828 1.00 89.19 171 LEU A C 1
ATOM 1401 O O . LEU A 1 171 ? -7.041 5.027 -13.403 1.00 89.19 171 LEU A O 1
ATOM 1405 N N . ALA A 1 172 ? -6.864 2.799 -13.626 1.00 85.50 172 ALA A N 1
ATOM 1406 C CA . ALA A 1 172 ? -8.112 2.494 -12.925 1.00 85.50 172 ALA A CA 1
ATOM 1407 C C . ALA A 1 172 ? -8.107 2.948 -11.451 1.00 85.50 172 ALA A C 1
ATOM 1409 O O . ALA A 1 172 ? -9.153 3.295 -10.900 1.00 85.50 172 ALA A O 1
ATOM 1410 N N . HIS A 1 173 ? -6.944 2.944 -10.793 1.00 84.12 173 HIS A N 1
ATOM 1411 C CA . HIS A 1 173 ? -6.798 3.419 -9.415 1.00 84.12 173 HIS A CA 1
ATOM 1412 C C . HIS A 1 173 ? -6.634 4.946 -9.303 1.00 84.12 173 HIS A C 1
ATOM 1414 O O . HIS A 1 173 ? -6.928 5.504 -8.239 1.00 84.12 173 HIS A O 1
ATOM 1420 N N . GLY A 1 174 ? -6.205 5.635 -10.362 1.00 88.31 174 GLY A N 1
ATOM 1421 C CA . GLY A 1 174 ? -6.006 7.086 -10.359 1.00 88.31 174 GLY A CA 1
ATOM 1422 C C . GLY A 1 174 ? -4.754 7.546 -9.584 1.00 88.31 174 GLY A C 1
ATOM 1423 O O . GLY A 1 174 ? -3.894 6.718 -9.255 1.00 88.31 174 GLY A O 1
ATOM 1424 N N . PRO A 1 175 ? -4.641 8.848 -9.246 1.00 90.62 175 PRO A N 1
ATOM 1425 C CA . PRO A 1 175 ? -3.467 9.420 -8.579 1.00 90.62 175 PRO A CA 1
ATOM 1426 C C . PRO A 1 175 ? -3.178 8.764 -7.228 1.00 90.62 175 PRO A C 1
ATOM 1428 O O . PRO A 1 175 ? -4.091 8.236 -6.582 1.00 90.62 175 PRO A O 1
ATOM 1431 N N . LEU A 1 176 ? -1.910 8.797 -6.796 1.00 90.06 176 LEU A N 1
ATOM 1432 C CA . LEU A 1 176 ? -1.507 8.400 -5.440 1.00 90.06 176 LEU A CA 1
ATOM 1433 C C . LEU A 1 176 ? -2.272 9.227 -4.403 1.00 90.06 176 LEU A C 1
ATOM 1435 O O . LEU A 1 176 ? -2.499 10.422 -4.580 1.00 90.06 176 LEU A O 1
ATOM 1439 N N . ARG A 1 177 ? -2.698 8.578 -3.320 1.00 87.19 177 ARG A N 1
ATOM 1440 C CA . ARG A 1 177 ? -3.587 9.175 -2.324 1.00 87.19 177 ARG A CA 1
ATOM 1441 C C . ARG A 1 177 ? -2.903 9.265 -0.972 1.00 87.19 177 ARG A C 1
ATOM 1443 O O . ARG A 1 177 ? -2.278 8.311 -0.499 1.00 87.19 177 ARG A O 1
ATOM 1450 N N . LYS A 1 178 ? -3.118 10.403 -0.319 1.00 90.44 178 LYS A N 1
ATOM 1451 C CA . LYS A 1 178 ? -2.890 10.600 1.107 1.00 90.44 178 LYS A CA 1
ATOM 1452 C C . LYS A 1 178 ? -4.244 10.791 1.781 1.00 90.44 178 LYS A C 1
ATOM 1454 O O . LYS A 1 178 ? -5.068 11.591 1.350 1.00 90.44 178 LYS A O 1
ATOM 1459 N N . ARG A 1 179 ? -4.502 9.976 2.789 1.00 90.88 179 ARG A N 1
ATOM 1460 C CA . ARG A 1 179 ? -5.750 9.870 3.529 1.00 90.88 179 ARG A CA 1
ATOM 1461 C C . ARG A 1 179 ? -5.440 9.604 4.985 1.00 90.88 179 ARG A C 1
ATOM 1463 O O . ARG A 1 179 ? -4.386 9.078 5.339 1.00 90.88 179 ARG A O 1
ATOM 1470 N N . TYR A 1 180 ? -6.422 9.901 5.809 1.00 93.88 180 TYR A N 1
ATOM 1471 C CA . TYR A 1 180 ? -6.366 9.720 7.243 1.00 93.88 180 TYR A CA 1
ATOM 1472 C C . TYR A 1 180 ? -7.501 8.802 7.655 1.00 93.88 180 TYR A C 1
ATOM 1474 O O . TYR A 1 180 ? -8.537 8.727 6.992 1.00 93.88 180 TYR A O 1
ATOM 1482 N N . MET A 1 181 ? -7.302 8.077 8.746 1.00 95.00 181 MET A N 1
ATOM 1483 C CA . MET A 1 181 ? -8.367 7.283 9.342 1.00 95.00 181 MET A CA 1
ATOM 1484 C C . MET A 1 181 ? -8.821 7.959 10.622 1.00 95.00 181 MET A C 1
ATOM 1486 O O . MET A 1 181 ? -8.005 8.211 11.506 1.00 95.00 181 MET A O 1
ATOM 1490 N N . ILE A 1 182 ? -10.117 8.213 10.741 1.00 96.19 182 ILE A N 1
ATOM 1491 C CA . ILE A 1 182 ? -10.707 8.683 11.988 1.00 96.19 182 ILE A CA 1
ATOM 1492 C C . ILE A 1 182 ? -11.399 7.545 12.721 1.00 96.19 182 ILE A C 1
ATOM 1494 O O . ILE A 1 182 ? -11.910 6.606 12.108 1.00 96.19 182 ILE A O 1
ATOM 1498 N N . LEU A 1 183 ? -11.401 7.645 14.046 1.00 96.12 183 LEU A N 1
ATOM 1499 C CA . LEU A 1 183 ? -12.207 6.803 14.920 1.00 96.12 183 LEU A CA 1
ATOM 1500 C C . LEU A 1 183 ? -12.592 7.566 16.184 1.00 96.12 183 LEU A C 1
ATOM 1502 O O . LEU A 1 183 ? -11.845 8.412 16.682 1.00 96.12 183 LEU A O 1
ATOM 1506 N N . ARG A 1 184 ? -13.762 7.254 16.725 1.00 95.00 184 ARG A N 1
ATOM 1507 C CA . ARG A 1 184 ? -14.299 7.865 17.938 1.00 95.00 184 ARG A CA 1
ATOM 1508 C C . ARG A 1 184 ? -13.435 7.514 19.152 1.00 95.00 184 ARG A C 1
ATOM 1510 O O . ARG A 1 184 ? -13.034 6.366 19.325 1.00 95.00 184 ARG A O 1
ATOM 1517 N N . LYS A 1 185 ? -13.169 8.505 20.007 1.00 92.56 185 LYS A N 1
ATOM 1518 C CA . LYS A 1 185 ? -12.456 8.335 21.281 1.00 92.56 185 LYS A CA 1
ATOM 1519 C C . LYS A 1 185 ? -13.274 7.521 22.288 1.00 92.56 185 LYS A C 1
ATOM 1521 O O . LYS A 1 185 ? -14.490 7.397 22.169 1.00 92.56 185 LYS A O 1
ATOM 1526 N N . ASP A 1 186 ? -12.587 7.004 23.308 1.00 88.75 186 ASP A N 1
ATOM 1527 C CA . ASP A 1 186 ? -13.229 6.323 24.432 1.00 88.75 186 ASP A CA 1
ATOM 1528 C C . ASP A 1 186 ? -14.221 7.264 25.136 1.00 88.75 186 ASP A C 1
ATOM 1530 O O . ASP A 1 186 ? -13.857 8.357 25.570 1.00 88.75 186 ASP A O 1
ATOM 1534 N N . THR A 1 187 ? -15.475 6.825 25.236 1.00 84.44 187 THR A N 1
ATOM 1535 C CA . THR A 1 187 ? -16.571 7.556 25.891 1.00 84.44 187 THR A CA 1
ATOM 1536 C C . THR A 1 187 ? -16.822 7.074 27.323 1.00 84.44 187 THR A C 1
ATOM 1538 O O . THR A 1 187 ? -17.759 7.529 27.984 1.00 84.44 187 THR A O 1
ATOM 1541 N N . SER A 1 188 ? -15.995 6.154 27.830 1.00 81.88 188 SER A N 1
ATOM 1542 C CA . SER A 1 188 ? -16.093 5.659 29.197 1.00 81.88 188 SER A CA 1
ATOM 1543 C C . SER A 1 188 ? -15.930 6.788 30.223 1.00 81.88 188 SER A C 1
ATOM 1545 O O . SER A 1 188 ? -15.262 7.796 29.997 1.00 81.88 188 SER A O 1
ATOM 1547 N N . LYS A 1 189 ? -16.521 6.614 31.414 1.00 74.88 189 LYS A N 1
ATOM 1548 C CA . LYS A 1 189 ? -16.461 7.616 32.501 1.00 74.88 189 LYS A CA 1
ATOM 1549 C C . LYS A 1 189 ? -15.034 7.902 32.996 1.00 74.88 189 LYS A C 1
ATOM 1551 O O . LYS A 1 189 ? -14.819 8.891 33.693 1.00 74.88 189 LYS A O 1
ATOM 1556 N N . LYS A 1 190 ? -14.080 7.011 32.709 1.00 78.44 190 LYS A N 1
ATOM 1557 C CA . LYS A 1 190 ? -12.670 7.116 33.103 1.00 78.44 190 LYS A CA 1
ATOM 1558 C C . LYS A 1 190 ? -11.793 6.760 31.898 1.00 78.44 190 LYS A C 1
ATOM 1560 O O . LYS A 1 190 ? -11.224 5.669 31.887 1.00 78.44 190 LYS A O 1
ATOM 1565 N N . PRO A 1 191 ? -11.695 7.657 30.904 1.00 77.88 191 PRO A N 1
ATOM 1566 C CA . PRO A 1 191 ? -10.906 7.389 29.716 1.00 77.88 191 PRO A CA 1
ATOM 1567 C C . PRO A 1 191 ? -9.427 7.274 30.087 1.00 77.88 191 PRO A C 1
ATOM 1569 O O . PRO A 1 191 ? -8.934 7.964 30.988 1.00 77.88 191 PRO A O 1
ATOM 1572 N N . GLU A 1 192 ? -8.722 6.396 29.382 1.00 80.38 192 GLU A N 1
ATOM 1573 C CA . GLU A 1 192 ? -7.281 6.232 29.546 1.00 80.38 192 GLU A CA 1
ATOM 1574 C C . GLU A 1 192 ? -6.550 7.523 29.142 1.00 80.38 192 GLU A C 1
ATOM 1576 O O . GLU A 1 192 ? -6.740 8.048 28.043 1.00 80.38 192 GLU A O 1
ATOM 1581 N N . LYS A 1 193 ? -5.723 8.046 30.054 1.00 76.19 193 LYS A N 1
ATOM 1582 C CA . LYS A 1 193 ? -4.966 9.296 29.866 1.00 76.19 193 LYS A CA 1
ATOM 1583 C C . LYS A 1 193 ? -3.537 9.040 29.400 1.00 76.19 193 LYS A C 1
ATOM 1585 O O . LYS A 1 193 ? -2.895 9.944 28.871 1.00 76.19 193 LYS A O 1
ATOM 1590 N N . ASP A 1 194 ? -3.038 7.824 29.605 1.00 78.81 194 ASP A N 1
ATOM 1591 C CA . ASP A 1 194 ? -1.714 7.413 29.165 1.00 78.81 194 ASP A CA 1
ATOM 1592 C C . ASP A 1 194 ? -1.677 7.251 27.638 1.00 78.81 194 ASP A C 1
ATOM 1594 O O . ASP A 1 194 ? -2.343 6.391 27.052 1.00 78.81 194 ASP A O 1
ATOM 1598 N N . SER A 1 195 ? -0.853 8.073 26.988 1.00 72.38 195 SER A N 1
ATOM 1599 C CA . SER A 1 195 ? -0.675 8.052 25.535 1.00 72.38 195 SER A CA 1
ATOM 1600 C C . SER A 1 195 ? -0.161 6.707 25.004 1.00 72.38 195 SER A C 1
ATOM 1602 O O . SER A 1 195 ? -0.507 6.337 23.885 1.00 72.38 195 SER A O 1
ATOM 1604 N N . THR A 1 196 ? 0.574 5.927 25.803 1.00 71.06 196 THR A N 1
ATOM 1605 C CA . THR A 1 196 ? 1.099 4.600 25.413 1.00 71.06 196 THR A CA 1
ATOM 1606 C C . THR A 1 196 ? 0.019 3.503 25.428 1.00 71.06 196 THR A C 1
ATOM 1608 O O . THR A 1 196 ? 0.094 2.468 24.747 1.00 71.06 196 THR A O 1
ATOM 1611 N N . LYS A 1 197 ? -1.065 3.749 26.166 1.00 77.00 197 LYS A N 1
ATOM 1612 C CA . LYS A 1 197 ? -2.244 2.877 26.256 1.00 77.00 197 LYS A CA 1
ATOM 1613 C C . LYS A 1 197 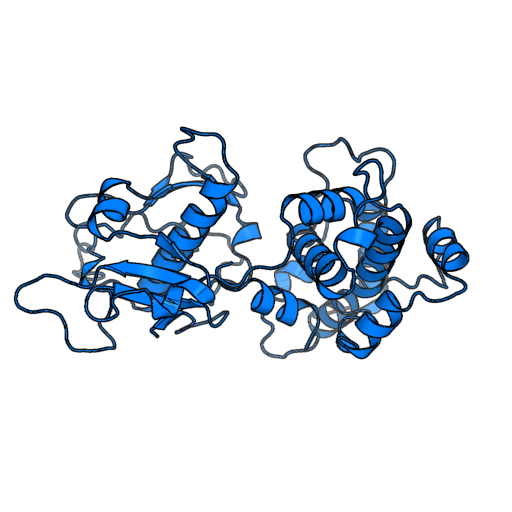? -3.388 3.346 25.359 1.00 77.00 197 LYS A C 1
ATOM 1615 O O . LYS A 1 197 ? -4.495 2.802 25.425 1.00 77.00 197 LYS A O 1
ATOM 1620 N N . ARG A 1 198 ? -3.116 4.292 24.457 1.00 78.31 198 ARG A N 1
ATOM 1621 C CA . ARG A 1 198 ? -4.049 4.719 23.412 1.00 78.31 198 ARG A CA 1
ATOM 1622 C C . ARG A 1 198 ? -4.585 3.505 22.642 1.00 78.31 198 ARG A C 1
ATOM 1624 O O . ARG A 1 198 ? -3.866 2.539 22.393 1.00 78.31 198 ARG A O 1
ATOM 1631 N N . PHE A 1 199 ? -5.872 3.526 22.309 1.00 88.19 199 PHE A N 1
ATOM 1632 C CA . PHE A 1 199 ? -6.582 2.437 21.619 1.00 88.19 199 PHE A CA 1
ATOM 1633 C C . PHE A 1 199 ? -6.751 1.124 22.389 1.00 88.19 199 PHE A C 1
ATOM 1635 O O . PHE A 1 199 ? -7.338 0.200 21.840 1.00 88.19 199 PHE A O 1
ATOM 1642 N N . THR A 1 200 ? -6.292 0.993 23.639 1.00 86.25 200 THR A N 1
ATOM 1643 C CA . THR A 1 200 ? -6.548 -0.240 24.417 1.00 86.25 200 THR A CA 1
ATOM 1644 C C . THR A 1 200 ? -8.041 -0.536 24.561 1.00 86.25 200 THR A C 1
ATOM 1646 O O . THR A 1 200 ? -8.424 -1.697 24.489 1.00 86.25 200 THR A O 1
ATOM 1649 N N . TYR A 1 201 ? -8.878 0.501 24.652 1.00 88.12 201 TYR A N 1
ATOM 1650 C CA . TYR A 1 201 ? -10.341 0.399 24.714 1.00 88.12 201 TYR A CA 1
ATOM 1651 C C . TYR A 1 201 ? -10.985 -0.291 23.495 1.00 88.12 201 TYR A C 1
ATOM 1653 O O . TYR A 1 201 ? -12.106 -0.775 23.598 1.00 88.12 201 TYR A O 1
ATOM 1661 N N . LEU A 1 202 ? -10.284 -0.380 22.356 1.00 89.44 202 LEU A N 1
ATOM 1662 C CA . LEU A 1 202 ? -10.776 -1.083 21.166 1.00 89.44 202 LEU A CA 1
ATOM 1663 C C . LEU A 1 202 ? -10.636 -2.606 21.276 1.00 89.44 202 LEU A C 1
ATOM 1665 O O . LEU A 1 202 ? -11.272 -3.334 20.518 1.00 89.44 202 LEU A O 1
ATOM 1669 N N . TYR A 1 203 ? -9.762 -3.098 22.161 1.00 88.25 203 TYR A N 1
ATOM 1670 C CA . TYR A 1 203 ? -9.259 -4.465 22.087 1.00 88.25 203 TYR A CA 1
ATOM 1671 C C . TYR A 1 203 ? -9.376 -5.219 23.406 1.00 88.25 203 TYR A C 1
ATOM 1673 O O . TYR A 1 203 ? -8.904 -4.798 24.458 1.00 88.25 203 TYR A O 1
ATOM 1681 N N . SER A 1 204 ? -9.900 -6.428 23.299 1.00 81.62 204 SER A N 1
ATOM 1682 C CA . SER A 1 204 ? -9.885 -7.488 24.298 1.00 81.62 204 SER A CA 1
ATOM 1683 C C . SER A 1 204 ? -9.269 -8.750 23.683 1.00 81.62 204 SER A C 1
ATOM 1685 O O . SER A 1 204 ? -9.009 -8.821 22.479 1.00 81.62 204 SER A O 1
ATOM 1687 N N . ARG A 1 205 ? -8.987 -9.767 24.500 1.00 76.50 205 ARG A N 1
ATOM 1688 C CA . ARG A 1 205 ? -8.542 -11.081 24.012 1.00 76.50 205 ARG A CA 1
ATOM 1689 C C . ARG A 1 205 ? -9.537 -12.161 24.405 1.00 76.50 205 ARG A C 1
ATOM 1691 O O . ARG A 1 205 ? -10.061 -12.140 25.517 1.00 76.50 205 ARG A O 1
ATOM 1698 N N . VAL A 1 206 ? -9.731 -13.140 23.518 1.00 68.44 206 VAL A N 1
ATOM 1699 C CA . VAL A 1 206 ? -10.355 -14.421 23.897 1.00 68.44 206 VAL A CA 1
ATOM 1700 C C . VAL A 1 206 ? -9.539 -14.979 25.068 1.00 68.44 206 VAL A C 1
ATOM 1702 O O . VAL A 1 206 ? -8.314 -14.897 24.994 1.00 68.44 206 VAL A O 1
ATOM 1705 N N . LYS A 1 207 ? -10.208 -15.450 26.139 1.00 63.59 207 LYS A N 1
ATOM 1706 C CA . LYS A 1 207 ? -9.636 -15.837 27.453 1.00 63.59 207 LYS A CA 1
ATOM 1707 C C . LYS A 1 207 ? -8.139 -16.212 27.402 1.00 63.59 207 LYS A C 1
ATOM 1709 O O . LYS A 1 207 ? -7.759 -17.006 26.540 1.00 63.59 207 LYS A O 1
ATOM 1714 N N . PRO A 1 208 ? -7.313 -15.693 28.336 1.00 59.50 208 PRO A N 1
ATOM 1715 C CA . PRO A 1 208 ? -5.860 -15.845 28.293 1.00 59.50 208 PRO A CA 1
ATOM 1716 C C . PRO A 1 208 ? -5.440 -17.312 28.193 1.00 59.50 208 PRO A C 1
ATOM 1718 O O . PRO A 1 208 ? -6.185 -18.222 28.570 1.00 59.50 208 PRO A O 1
ATOM 1721 N N . HIS A 1 209 ? -4.219 -17.530 27.707 1.00 58.50 209 HIS A N 1
ATOM 1722 C CA . HIS A 1 209 ? -3.602 -18.850 27.735 1.00 58.50 209 HIS A CA 1
ATOM 1723 C C . HIS A 1 209 ? -3.663 -19.434 29.157 1.00 58.50 209 HIS A C 1
ATOM 1725 O O . HIS A 1 209 ? -3.743 -18.696 30.141 1.00 58.50 209 HIS A O 1
ATOM 1731 N N . LYS A 1 210 ? -3.647 -20.770 29.282 1.00 57.34 210 LYS A N 1
ATOM 1732 C CA . LYS A 1 210 ? -3.755 -21.457 30.587 1.00 57.34 210 LYS A CA 1
ATOM 1733 C C . LYS A 1 210 ? -2.705 -20.989 31.612 1.00 57.34 210 LYS A C 1
ATOM 1735 O O . LYS A 1 210 ? -2.934 -21.131 32.805 1.00 57.34 210 LYS A O 1
ATOM 1740 N N . ASP A 1 211 ? -1.595 -20.420 31.149 1.00 61.16 211 ASP A N 1
ATOM 1741 C CA . ASP A 1 211 ? -0.494 -19.853 31.937 1.00 61.16 211 ASP A CA 1
ATOM 1742 C C . ASP A 1 211 ? -0.707 -18.380 32.360 1.00 61.16 211 ASP A C 1
ATOM 1744 O O . ASP A 1 211 ? 0.162 -17.771 32.978 1.00 61.16 211 ASP A O 1
ATOM 1748 N N . GLY A 1 212 ? -1.853 -17.778 32.030 1.00 55.69 212 GLY A N 1
ATOM 1749 C CA . GLY A 1 212 ? -2.157 -16.379 32.327 1.00 55.69 212 GLY A CA 1
ATOM 1750 C C . GLY A 1 212 ? -1.456 -15.365 31.417 1.00 55.69 212 GLY A C 1
ATOM 1751 O O . GLY A 1 212 ? -1.669 -14.162 31.604 1.00 55.69 212 GLY A O 1
ATOM 1752 N N . SER A 1 213 ? -0.671 -15.816 30.430 1.00 55.72 213 SER A N 1
ATOM 1753 C CA . SER A 1 213 ? -0.040 -14.960 29.425 1.00 55.72 213 SER A CA 1
ATOM 1754 C C . SER A 1 213 ? -1.054 -14.474 28.379 1.00 55.72 213 SER A C 1
ATOM 1756 O O . SER A 1 213 ? -2.095 -15.090 28.120 1.00 55.72 213 SER A O 1
ATOM 1758 N N . GLY A 1 214 ? -0.771 -13.311 27.781 1.00 58.75 214 GLY A N 1
ATOM 1759 C CA . GLY A 1 214 ? -1.626 -12.733 26.746 1.00 58.75 214 GLY A CA 1
ATOM 1760 C C . GLY A 1 214 ? -2.928 -12.124 27.270 1.00 58.75 214 GLY A C 1
ATOM 1761 O O . GLY A 1 214 ? -3.959 -12.289 26.629 1.00 58.75 214 GLY A O 1
ATOM 1762 N N . LYS A 1 215 ? -2.901 -11.425 28.413 1.00 63.97 215 LYS A N 1
ATOM 1763 C CA . LYS A 1 215 ? -4.049 -10.633 28.904 1.00 63.97 215 LYS A CA 1
ATOM 1764 C C . LYS A 1 215 ? -4.226 -9.302 28.167 1.00 63.97 215 LYS A C 1
ATOM 1766 O O . LYS A 1 215 ? -5.343 -8.815 28.058 1.00 63.97 215 LYS A O 1
ATOM 1771 N N . THR A 1 216 ? -3.141 -8.723 27.658 1.00 71.06 216 THR A N 1
ATOM 1772 C CA . THR A 1 216 ? -3.129 -7.414 26.993 1.00 71.06 216 THR A CA 1
ATOM 1773 C C . THR A 1 216 ? -2.682 -7.534 25.538 1.00 71.06 216 THR A C 1
ATOM 1775 O O . THR A 1 216 ? -1.932 -8.437 25.158 1.00 71.06 216 THR A O 1
ATOM 1778 N N . VAL A 1 217 ? -3.171 -6.631 24.688 1.00 80.25 217 VAL A N 1
ATOM 1779 C CA . VAL A 1 217 ? -2.768 -6.548 23.279 1.00 80.25 217 VAL A CA 1
ATOM 1780 C C . VAL A 1 217 ? -1.611 -5.559 23.151 1.00 80.25 217 VAL A C 1
ATOM 1782 O O . VAL A 1 217 ? -1.757 -4.373 23.448 1.00 80.25 217 VAL A O 1
ATOM 1785 N N . HIS A 1 218 ? -0.447 -6.045 22.711 1.00 80.19 218 HIS A N 1
ATOM 1786 C CA . HIS A 1 218 ? 0.744 -5.215 22.512 1.00 80.19 218 HIS A CA 1
ATOM 1787 C C . HIS A 1 218 ? 0.492 -4.089 21.503 1.00 80.19 218 HIS A C 1
ATOM 1789 O O . HIS A 1 218 ? -0.265 -4.267 20.552 1.00 80.19 218 HIS A O 1
ATOM 1795 N N . GLU A 1 219 ? 1.155 -2.944 21.691 1.00 79.50 219 GLU A N 1
ATOM 1796 C CA . GLU A 1 219 ? 1.032 -1.746 20.838 1.00 79.50 219 GLU A CA 1
ATOM 1797 C C . GLU A 1 219 ? 1.192 -2.058 19.349 1.00 79.50 219 GLU A C 1
ATOM 1799 O O . GLU A 1 219 ? 0.286 -1.790 18.569 1.00 79.50 219 GLU A O 1
ATOM 1804 N N . GLN A 1 220 ? 2.252 -2.778 18.979 1.00 78.56 220 GLN A N 1
ATOM 1805 C CA . GLN A 1 220 ? 2.484 -3.212 17.598 1.00 78.56 220 GLN A CA 1
ATOM 1806 C C . GLN A 1 220 ? 1.314 -4.026 17.023 1.00 78.56 220 GLN A C 1
ATOM 1808 O O . GLN A 1 220 ? 0.986 -3.913 15.848 1.00 78.56 220 GLN A O 1
ATOM 1813 N N . THR A 1 221 ? 0.659 -4.862 17.838 1.00 80.56 221 THR A N 1
ATOM 1814 C CA . THR A 1 221 ? -0.515 -5.628 17.384 1.00 80.56 221 THR A CA 1
ATOM 1815 C C . THR A 1 221 ? -1.733 -4.723 17.203 1.00 80.56 221 THR A C 1
ATOM 1817 O O . THR A 1 221 ? -2.491 -4.921 16.258 1.00 80.56 221 THR A O 1
ATOM 1820 N N . ARG A 1 222 ? -1.909 -3.719 18.073 1.00 84.12 222 ARG A N 1
ATOM 1821 C CA . ARG A 1 222 ? -2.977 -2.712 17.959 1.00 84.12 222 ARG A CA 1
ATOM 1822 C C . ARG A 1 222 ? -2.829 -1.901 16.669 1.00 84.12 222 ARG A C 1
ATOM 1824 O O . ARG A 1 222 ? -3.795 -1.776 15.924 1.00 84.12 222 ARG A O 1
ATOM 1831 N N . GLU A 1 223 ? -1.621 -1.424 16.371 1.00 82.44 223 GLU A N 1
ATOM 1832 C CA . GLU A 1 223 ? -1.311 -0.709 15.123 1.00 82.44 223 GLU A CA 1
ATOM 1833 C C . GLU A 1 223 ? -1.555 -1.584 13.889 1.00 82.44 223 GLU A C 1
ATOM 1835 O O . GLU A 1 223 ? -2.189 -1.139 12.931 1.00 82.44 223 GLU A O 1
ATOM 1840 N N . LYS A 1 224 ? -1.125 -2.856 13.943 1.00 81.69 224 LYS A N 1
ATOM 1841 C CA . LYS A 1 224 ? -1.369 -3.833 12.871 1.00 81.69 224 LYS A CA 1
ATOM 1842 C C . LYS A 1 224 ? -2.862 -3.986 12.559 1.00 81.69 224 LYS A C 1
ATOM 1844 O O . LYS A 1 224 ? -3.254 -4.000 11.396 1.00 81.69 224 LYS A O 1
ATOM 1849 N N . ILE A 1 225 ? -3.711 -4.052 13.585 1.00 85.50 225 ILE A N 1
ATOM 1850 C CA . ILE A 1 225 ? -5.164 -4.163 13.396 1.00 85.50 225 ILE A CA 1
ATOM 1851 C C . ILE A 1 225 ? -5.757 -2.872 12.813 1.00 85.50 225 ILE A C 1
ATOM 1853 O O . ILE A 1 225 ? -6.545 -2.957 11.875 1.00 85.50 225 ILE A O 1
ATOM 1857 N N . LEU A 1 226 ? -5.353 -1.692 13.298 1.00 88.75 226 LEU A N 1
ATOM 1858 C CA . LEU A 1 226 ? -5.839 -0.404 12.775 1.00 88.75 226 LEU A CA 1
ATOM 1859 C C . LEU A 1 226 ? -5.546 -0.237 11.283 1.00 88.75 226 LEU A C 1
ATOM 1861 O O . LEU A 1 226 ? -6.435 0.096 10.504 1.00 88.75 226 LEU A O 1
ATOM 1865 N N . LYS A 1 227 ? -4.320 -0.520 10.856 1.00 84.12 227 LYS A N 1
ATOM 1866 C CA . LYS A 1 227 ? -3.964 -0.462 9.435 1.00 84.12 227 LYS A CA 1
ATOM 1867 C C . LYS A 1 227 ? -4.698 -1.532 8.609 1.00 84.12 227 LYS A C 1
ATOM 1869 O O . LYS A 1 227 ? -5.048 -1.264 7.464 1.00 84.12 227 LYS A O 1
ATOM 1874 N N . ASN A 1 228 ? -5.012 -2.708 9.169 1.00 83.56 228 ASN A N 1
ATOM 1875 C CA . ASN A 1 228 ? -5.819 -3.718 8.470 1.00 83.56 228 ASN A CA 1
ATOM 1876 C C . ASN A 1 228 ? -7.262 -3.245 8.275 1.00 83.56 228 ASN A C 1
ATOM 1878 O O . ASN A 1 228 ? -7.861 -3.513 7.234 1.00 83.56 228 ASN A O 1
ATOM 1882 N N . ILE A 1 229 ? -7.806 -2.523 9.256 1.00 89.00 229 ILE A N 1
ATOM 1883 C CA . ILE A 1 229 ? -9.100 -1.852 9.134 1.00 89.00 229 ILE A CA 1
ATOM 1884 C C . ILE A 1 229 ? -9.027 -0.790 8.032 1.00 89.00 229 ILE A C 1
ATOM 1886 O O . ILE A 1 229 ? -9.880 -0.789 7.149 1.00 89.00 229 ILE A O 1
ATOM 1890 N N . ALA A 1 230 ? -7.980 0.040 8.001 1.00 87.56 230 ALA A N 1
ATOM 1891 C CA . ALA A 1 230 ? -7.787 1.009 6.922 1.00 87.56 230 ALA A CA 1
ATOM 1892 C C . ALA A 1 230 ? -7.702 0.329 5.540 1.00 87.56 230 ALA A C 1
ATOM 1894 O O . ALA A 1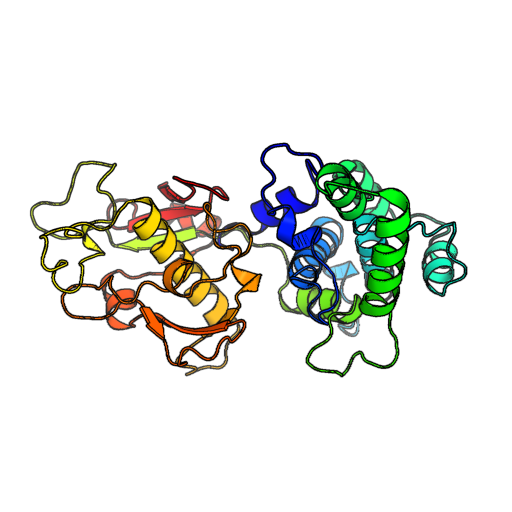 230 ? -8.397 0.735 4.612 1.00 87.56 230 ALA A O 1
ATOM 1895 N N . ALA A 1 231 ? -6.927 -0.754 5.404 1.00 82.12 231 ALA A N 1
ATOM 1896 C CA . ALA A 1 231 ? -6.839 -1.538 4.168 1.00 82.12 231 ALA A CA 1
ATOM 1897 C C . ALA A 1 231 ? -8.201 -2.115 3.744 1.00 82.12 231 ALA A C 1
ATOM 1899 O O . ALA A 1 231 ? -8.530 -2.132 2.552 1.00 82.12 231 ALA A O 1
ATOM 1900 N N . TYR A 1 232 ? -8.999 -2.566 4.717 1.00 86.06 232 TYR A N 1
ATOM 1901 C CA . TYR A 1 232 ? -10.364 -3.033 4.499 1.00 86.06 232 TYR A CA 1
ATOM 1902 C C . TYR A 1 232 ? -11.274 -1.928 3.960 1.00 86.06 232 TYR A C 1
ATOM 1904 O O . TYR A 1 232 ? -11.939 -2.139 2.943 1.00 86.06 232 TYR A O 1
ATOM 1912 N N . LEU A 1 233 ? -11.263 -0.754 4.594 1.00 87.94 233 LEU A N 1
ATOM 1913 C CA . LEU A 1 233 ? -12.069 0.398 4.189 1.00 87.94 233 LEU A CA 1
ATOM 1914 C C . LEU A 1 233 ? -11.679 0.897 2.791 1.00 87.94 233 LEU A C 1
ATOM 1916 O O . LEU A 1 233 ? -12.556 1.071 1.952 1.00 87.94 233 LEU A O 1
ATOM 1920 N N . ILE A 1 234 ? -10.378 1.015 2.501 1.00 83.50 234 ILE A N 1
ATOM 1921 C CA . ILE A 1 234 ? -9.885 1.413 1.171 1.00 83.50 234 ILE A CA 1
ATOM 1922 C C . ILE A 1 234 ? -10.350 0.408 0.116 1.00 83.50 234 ILE A C 1
ATOM 1924 O O . ILE A 1 234 ? -10.855 0.788 -0.934 1.00 83.50 234 ILE A O 1
ATOM 1928 N N . SER A 1 235 ? -10.194 -0.891 0.383 1.00 80.50 235 SER A N 1
ATOM 1929 C CA . SER A 1 235 ? -10.567 -1.919 -0.592 1.00 80.50 235 SER A CA 1
ATOM 1930 C C . SER A 1 235 ? -12.069 -1.906 -0.874 1.00 80.50 235 SER A C 1
ATOM 1932 O O . SER A 1 235 ? -12.472 -2.081 -2.021 1.00 80.50 235 SER A O 1
ATOM 1934 N N . LYS A 1 236 ? -12.903 -1.668 0.148 1.00 83.25 236 LYS A N 1
ATOM 1935 C CA . LYS A 1 236 ? -14.367 -1.585 0.023 1.00 83.25 236 LYS A CA 1
ATOM 1936 C C . LYS A 1 236 ? -14.839 -0.530 -0.977 1.00 83.25 236 LYS A C 1
ATOM 1938 O O . LYS A 1 236 ? -15.874 -0.759 -1.592 1.00 83.25 236 LYS A O 1
ATOM 1943 N N . GLU A 1 237 ? -14.096 0.557 -1.179 1.00 80.25 237 GLU A N 1
ATOM 1944 C CA . GLU A 1 237 ? -14.451 1.606 -2.151 1.00 80.25 237 GLU A CA 1
ATOM 1945 C C . GLU A 1 237 ? -14.460 1.106 -3.599 1.00 80.25 237 GLU A C 1
ATOM 1947 O O . GLU A 1 237 ? -15.233 1.599 -4.415 1.00 80.25 237 GLU A O 1
ATOM 1952 N N . TYR A 1 238 ? -13.646 0.096 -3.908 1.00 73.75 238 TYR A N 1
ATOM 1953 C CA . TYR A 1 238 ? -13.526 -0.477 -5.252 1.00 73.75 238 TYR A CA 1
ATOM 1954 C C . TYR A 1 238 ? -14.371 -1.742 -5.443 1.00 73.75 238 TYR A C 1
ATOM 1956 O O . TYR A 1 238 ? -14.335 -2.362 -6.506 1.00 73.75 238 TYR A O 1
ATOM 1964 N N . HIS A 1 239 ? -15.103 -2.175 -4.413 1.00 77.75 239 HIS A N 1
ATOM 1965 C CA . HIS A 1 239 ? -15.862 -3.419 -4.451 1.00 77.75 239 HIS A CA 1
ATOM 1966 C C . HIS A 1 239 ? -17.348 -3.191 -4.774 1.00 77.75 239 HIS A C 1
ATOM 1968 O O . HIS A 1 239 ? -17.934 -2.192 -4.352 1.00 77.75 239 HIS A O 1
ATOM 1974 N N . PRO A 1 240 ? -17.999 -4.147 -5.468 1.00 76.94 240 PRO A N 1
ATOM 1975 C CA . PRO A 1 240 ? -19.439 -4.132 -5.685 1.00 76.94 240 PRO A CA 1
ATOM 1976 C C . PRO A 1 240 ? -20.243 -3.922 -4.397 1.00 76.94 240 PRO A C 1
ATOM 1978 O O . PRO A 1 240 ? -19.923 -4.463 -3.330 1.00 76.94 240 PRO A O 1
ATOM 1981 N N . LYS A 1 241 ? -21.354 -3.186 -4.523 1.00 74.69 241 LYS A N 1
ATOM 1982 C CA . LYS A 1 241 ? -22.317 -2.986 -3.433 1.00 74.69 241 LYS A CA 1
ATOM 1983 C C . LYS A 1 241 ? -22.743 -4.348 -2.865 1.00 74.69 241 LYS A C 1
ATOM 1985 O O . LYS A 1 241 ? -23.030 -5.276 -3.616 1.00 74.69 241 LYS A O 1
ATOM 1990 N N . ASN A 1 242 ? -22.802 -4.450 -1.535 1.00 75.94 242 ASN A N 1
ATOM 1991 C CA . ASN A 1 242 ? -23.172 -5.650 -0.760 1.00 75.94 242 ASN A CA 1
ATOM 1992 C C . ASN A 1 242 ? -22.116 -6.766 -0.651 1.00 75.94 242 ASN A C 1
ATOM 1994 O O . ASN A 1 242 ? -22.388 -7.800 -0.033 1.00 75.94 242 ASN A O 1
ATOM 1998 N N . GLN A 1 243 ? -20.901 -6.585 -1.176 1.00 80.25 243 GLN A N 1
ATOM 1999 C CA . GLN A 1 243 ? -19.835 -7.560 -0.952 1.00 80.25 243 GLN A CA 1
ATOM 2000 C C . GLN A 1 243 ? -19.457 -7.624 0.542 1.00 80.25 243 GLN A C 1
ATOM 2002 O O . GLN A 1 243 ? -19.104 -6.615 1.160 1.00 80.25 243 GLN A O 1
ATOM 2007 N N . LYS A 1 244 ? -19.535 -8.825 1.136 1.00 77.69 244 LYS A N 1
ATOM 2008 C CA . LYS A 1 244 ? -19.342 -9.041 2.585 1.00 77.69 244 LYS A CA 1
ATOM 2009 C C . LYS A 1 244 ? -17.877 -9.030 3.028 1.00 77.69 244 LYS A C 1
ATOM 2011 O O . LYS A 1 244 ? -17.588 -8.584 4.129 1.00 77.69 244 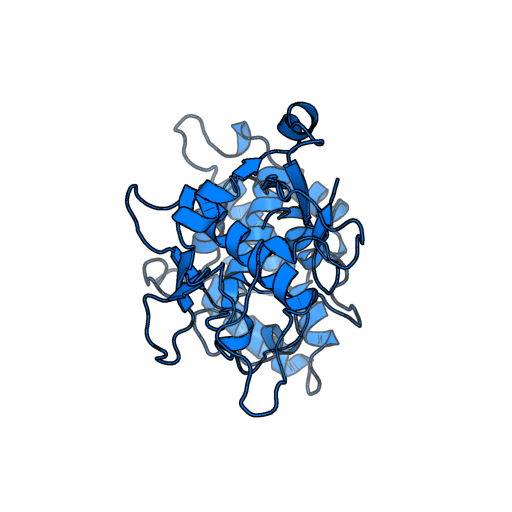LYS A O 1
ATOM 2016 N N . PHE A 1 245 ? -16.965 -9.486 2.174 1.00 86.69 245 PHE A N 1
ATOM 2017 C CA . PHE A 1 245 ? -15.538 -9.629 2.476 1.00 86.69 245 PHE A CA 1
ATOM 2018 C C . PHE A 1 245 ? -14.685 -9.042 1.354 1.00 86.69 245 PHE A C 1
ATOM 2020 O O . PHE A 1 245 ? -15.077 -9.082 0.191 1.00 86.69 245 PHE A O 1
ATOM 2027 N N . ILE A 1 246 ? -13.495 -8.561 1.679 1.00 83.62 246 ILE A N 1
ATOM 2028 C CA . ILE A 1 246 ? -12.480 -8.185 0.694 1.00 83.62 246 ILE A CA 1
ATOM 2029 C C . ILE A 1 246 ? -11.517 -9.349 0.472 1.00 83.62 246 ILE A C 1
ATOM 2031 O O . ILE A 1 246 ? -11.383 -10.233 1.325 1.00 83.62 246 ILE A O 1
ATOM 2035 N N . ARG A 1 247 ? -10.803 -9.332 -0.653 1.00 79.44 247 ARG A N 1
ATOM 2036 C CA . ARG A 1 247 ? -9.594 -10.143 -0.808 1.00 79.44 247 ARG A CA 1
ATOM 2037 C C . ARG A 1 247 ? -8.423 -9.336 -0.258 1.00 79.44 247 ARG A C 1
ATOM 2039 O O . ARG A 1 247 ? -8.023 -8.345 -0.862 1.00 79.44 247 ARG A O 1
ATOM 2046 N N . LEU A 1 248 ? -7.895 -9.759 0.885 1.00 74.50 248 LEU A N 1
ATOM 2047 C CA . LEU A 1 248 ? -6.644 -9.225 1.405 1.00 74.50 248 LEU A CA 1
ATOM 2048 C C . LEU A 1 248 ? -5.518 -10.142 0.933 1.00 74.50 248 LEU A C 1
ATOM 2050 O O . LEU A 1 248 ? -5.397 -11.273 1.407 1.00 74.50 248 LEU A O 1
ATOM 2054 N N . ASP A 1 249 ? -4.778 -9.670 -0.067 1.00 67.06 249 ASP A N 1
ATOM 2055 C CA . ASP A 1 249 ? -3.682 -10.413 -0.683 1.00 67.06 249 ASP A CA 1
ATOM 2056 C C . ASP A 1 249 ? -2.407 -10.337 0.171 1.00 67.06 249 ASP A C 1
ATOM 2058 O O . ASP A 1 249 ? -2.118 -9.294 0.766 1.00 67.06 249 ASP A O 1
ATOM 2062 N N . ARG A 1 250 ? -1.647 -11.438 0.214 1.00 61.84 250 ARG A N 1
ATOM 2063 C CA . ARG A 1 250 ? -0.349 -11.560 0.893 1.00 61.84 250 ARG A CA 1
ATOM 2064 C C . ARG A 1 250 ? 0.620 -10.473 0.424 1.00 61.84 250 ARG A C 1
ATOM 2066 O O . ARG A 1 250 ? 1.342 -9.936 1.256 1.00 61.84 250 ARG A O 1
ATOM 2073 N N . GLY A 1 251 ? 0.600 -10.124 -0.867 1.00 55.62 251 GLY A N 1
ATOM 2074 C CA . GLY A 1 251 ? 1.480 -9.110 -1.465 1.00 55.62 251 GLY A CA 1
ATOM 2075 C C . GLY A 1 251 ? 1.039 -7.657 -1.239 1.00 55.62 251 GLY A C 1
ATOM 2076 O O . GLY A 1 251 ? 1.849 -6.743 -1.327 1.00 55.62 251 GLY A O 1
ATOM 2077 N N . ARG A 1 252 ? -0.231 -7.410 -0.884 1.00 51.81 252 ARG A N 1
ATOM 2078 C CA . ARG A 1 252 ? -0.759 -6.045 -0.652 1.00 51.81 252 ARG A CA 1
ATOM 2079 C C . ARG A 1 252 ? -0.358 -5.457 0.708 1.00 51.81 252 ARG A C 1
ATOM 2081 O O . ARG A 1 252 ? -0.629 -4.293 0.977 1.00 51.81 252 ARG A O 1
ATOM 2088 N N . LEU A 1 253 ? 0.231 -6.285 1.572 1.00 50.62 253 LEU A N 1
ATOM 2089 C CA . LEU A 1 253 ? 0.674 -5.955 2.932 1.00 50.62 253 LEU A CA 1
ATOM 2090 C C . LEU A 1 253 ? 2.175 -5.627 2.999 1.00 50.62 253 LEU A C 1
ATOM 2092 O O . LEU A 1 253 ? 2.705 -5.348 4.080 1.00 50.62 253 LEU A O 1
ATOM 2096 N N . MET A 1 254 ? 2.859 -5.693 1.857 1.00 45.28 254 MET A N 1
ATOM 2097 C CA . MET A 1 254 ? 4.302 -5.531 1.757 1.00 45.28 254 MET A CA 1
ATOM 2098 C C . MET A 1 254 ? 4.680 -4.095 2.132 1.00 45.28 254 MET A C 1
ATOM 2100 O O . MET A 1 254 ? 4.128 -3.127 1.622 1.00 45.28 254 MET A O 1
ATOM 2104 N N . GLY A 1 255 ? 5.563 -3.954 3.121 1.00 49.44 255 GLY A N 1
ATOM 2105 C CA . GLY A 1 255 ? 6.039 -2.652 3.596 1.00 49.44 255 GLY A CA 1
ATOM 2106 C C . GLY A 1 255 ? 5.077 -1.852 4.490 1.00 49.44 255 GLY A C 1
ATOM 2107 O O . GLY A 1 255 ? 5.388 -0.700 4.787 1.00 49.44 255 GLY A O 1
ATOM 2108 N N . TRP A 1 256 ? 3.936 -2.405 4.936 1.00 55.94 256 TRP A N 1
ATOM 2109 C CA . TRP A 1 256 ? 3.022 -1.724 5.884 1.00 55.94 256 TRP A CA 1
ATOM 2110 C C . TRP A 1 256 ? 3.335 -2.037 7.352 1.00 55.94 256 TRP A C 1
ATOM 2112 O O . TRP A 1 256 ? 3.059 -1.228 8.243 1.00 55.94 256 TRP A O 1
ATOM 2122 N N . TYR A 1 257 ? 3.883 -3.227 7.608 1.00 51.97 257 TYR A N 1
ATOM 2123 C CA . TYR A 1 257 ? 3.990 -3.826 8.933 1.00 51.97 257 TYR A CA 1
ATOM 2124 C C . TYR A 1 257 ? 5.398 -4.326 9.184 1.00 51.97 257 TYR A C 1
ATOM 2126 O O . TYR A 1 257 ? 5.735 -5.453 8.836 1.00 51.97 257 TYR A O 1
ATOM 2134 N N . GLY A 1 258 ? 6.201 -3.495 9.842 1.00 41.53 258 GLY A N 1
ATOM 2135 C CA . GLY A 1 258 ? 7.480 -3.944 10.371 1.00 41.53 258 GLY A CA 1
ATOM 2136 C C . GLY A 1 258 ? 7.329 -5.221 11.205 1.00 41.53 258 GLY A C 1
ATOM 2137 O O . GLY A 1 258 ? 6.368 -5.387 11.977 1.00 41.53 258 GLY A O 1
ATOM 2138 N N . LEU A 1 259 ? 8.334 -6.072 11.019 1.00 43.22 259 LEU A N 1
ATOM 2139 C CA . LEU A 1 259 ? 8.617 -7.386 11.593 1.00 43.22 259 LEU A CA 1
ATOM 2140 C C . LEU A 1 259 ? 7.960 -8.572 10.884 1.00 43.22 259 LEU A C 1
ATOM 2142 O O . LEU A 1 259 ? 6.812 -8.930 11.164 1.00 43.22 259 LEU A O 1
ATOM 2146 N N . ASP A 1 260 ? 8.791 -9.146 10.010 1.00 51.09 260 ASP A N 1
ATOM 2147 C CA . ASP A 1 260 ? 9.056 -10.569 9.822 1.00 51.09 260 ASP A CA 1
ATOM 2148 C C . ASP A 1 260 ? 7.852 -11.493 9.764 1.00 51.09 260 ASP A C 1
ATOM 2150 O O . ASP A 1 260 ? 7.370 -11.986 10.784 1.00 51.09 260 ASP A O 1
ATOM 2154 N N . ASP A 1 261 ? 7.494 -11.866 8.536 1.00 50.91 261 ASP A N 1
ATOM 2155 C CA . ASP A 1 261 ? 7.116 -13.249 8.301 1.00 50.91 261 ASP A CA 1
ATOM 2156 C C . ASP A 1 261 ? 7.414 -13.711 6.867 1.00 50.91 261 ASP A C 1
ATOM 2158 O O . ASP A 1 261 ? 6.512 -13.875 6.049 1.00 50.91 261 ASP A O 1
ATOM 2162 N N . TYR A 1 262 ? 8.689 -13.985 6.561 1.00 49.06 262 TYR A N 1
ATOM 2163 C CA . TYR A 1 262 ? 9.056 -14.708 5.330 1.00 49.06 262 TYR A CA 1
ATOM 2164 C C . TYR A 1 262 ? 8.406 -16.102 5.248 1.00 49.06 262 TYR A C 1
ATOM 2166 O O . TYR A 1 262 ? 8.433 -16.735 4.198 1.00 49.06 262 TYR A O 1
ATOM 2174 N N . ARG A 1 263 ? 7.871 -16.618 6.367 1.00 54.72 263 ARG A N 1
ATOM 2175 C CA . ARG A 1 263 ? 7.135 -17.887 6.428 1.00 54.72 263 ARG A CA 1
ATOM 2176 C C . ARG A 1 263 ? 5.639 -17.689 6.187 1.00 54.72 263 ARG A C 1
ATOM 2178 O O . ARG A 1 263 ? 4.911 -18.678 6.133 1.00 54.72 263 ARG A O 1
ATOM 2185 N N . TYR A 1 264 ? 5.188 -16.448 5.998 1.00 59.22 264 TYR A N 1
ATOM 2186 C CA . TYR A 1 264 ? 3.832 -16.090 5.598 1.00 59.22 264 TYR A CA 1
ATOM 2187 C C . TYR A 1 264 ? 2.732 -16.629 6.528 1.00 59.22 264 TYR A C 1
ATOM 2189 O O . TYR A 1 264 ? 1.625 -16.931 6.066 1.00 59.22 264 TYR A O 1
ATOM 2197 N N . ALA A 1 265 ? 2.998 -16.758 7.831 1.00 66.56 265 ALA A N 1
ATOM 2198 C CA . ALA A 1 265 ? 2.017 -17.251 8.782 1.00 66.56 265 ALA A CA 1
ATOM 2199 C C . ALA A 1 265 ? 0.806 -16.317 8.820 1.00 66.56 265 ALA A C 1
ATOM 2201 O O . ALA A 1 265 ? 0.890 -15.086 8.900 1.00 66.56 265 ALA A O 1
ATOM 2202 N N . ARG A 1 266 ? -0.375 -16.929 8.771 1.00 70.81 266 ARG A N 1
ATOM 2203 C CA . ARG A 1 266 ? -1.662 -16.234 8.808 1.00 70.81 266 ARG A CA 1
ATOM 2204 C C . ARG A 1 266 ? -1.768 -15.327 10.035 1.00 70.81 266 ARG A C 1
ATOM 2206 O O . ARG A 1 266 ? -2.325 -14.234 9.964 1.00 70.81 266 ARG A O 1
ATOM 2213 N N . GLU A 1 267 ? -1.192 -15.756 11.148 1.00 69.00 267 GLU A N 1
ATOM 2214 C CA . GLU A 1 267 ? -1.148 -15.060 12.427 1.00 69.00 267 GLU A CA 1
ATOM 2215 C C . GLU A 1 267 ? -0.320 -13.776 12.388 1.00 69.00 267 GLU A C 1
ATOM 2217 O O . GLU A 1 267 ? -0.465 -12.972 13.307 1.00 69.00 267 GLU A O 1
ATOM 2222 N N . ALA A 1 268 ? 0.512 -13.551 11.363 1.00 65.81 268 ALA A N 1
ATOM 2223 C CA . ALA A 1 268 ? 1.292 -12.326 11.203 1.00 65.81 268 ALA A CA 1
ATOM 2224 C C . ALA A 1 268 ? 0.436 -11.137 10.756 1.00 65.81 268 ALA A C 1
ATOM 2226 O O . ALA A 1 268 ? 0.736 -9.996 11.121 1.00 65.81 268 ALA A O 1
ATOM 2227 N N . TRP A 1 269 ? -0.734 -11.377 10.156 1.00 69.62 269 TRP A N 1
ATOM 2228 C CA . TRP A 1 269 ? -1.604 -10.325 9.609 1.00 69.62 269 TRP A CA 1
ATOM 2229 C C . TRP A 1 269 ? -3.109 -10.524 9.867 1.00 69.62 269 TRP A C 1
ATOM 2231 O O . TRP A 1 269 ? -3.846 -9.547 9.859 1.00 69.62 269 TRP A O 1
ATOM 2241 N N . TYR A 1 270 ? -3.575 -11.723 10.219 1.00 77.12 270 TYR A N 1
ATOM 2242 C CA . TYR A 1 270 ? -4.923 -11.983 10.741 1.00 77.12 270 TYR A CA 1
ATOM 2243 C C . TYR A 1 270 ? -4.847 -12.280 12.247 1.00 77.12 270 TYR A C 1
ATOM 2245 O O . TYR A 1 270 ? -4.060 -13.121 12.680 1.00 77.12 270 TYR A O 1
ATOM 2253 N N . ARG A 1 271 ? -5.629 -11.575 13.080 1.00 80.56 271 ARG A N 1
ATOM 2254 C CA . ARG A 1 271 ? -5.572 -11.680 14.556 1.00 80.56 271 ARG A CA 1
ATOM 2255 C C . ARG A 1 271 ? -6.875 -12.236 15.160 1.00 80.56 271 ARG A C 1
ATOM 2257 O O . ARG A 1 271 ? -7.562 -11.507 15.867 1.00 80.56 271 ARG A O 1
ATOM 2264 N N . PRO A 1 272 ? -7.180 -13.541 15.003 1.00 78.19 272 PRO A N 1
ATOM 2265 C CA . PRO A 1 272 ? -8.446 -14.149 15.454 1.00 78.19 272 PRO A CA 1
ATOM 2266 C C . PRO A 1 272 ? -8.608 -14.242 16.980 1.00 78.19 272 PRO A C 1
ATOM 2268 O O . PRO A 1 272 ? -9.638 -14.673 17.488 1.00 78.19 272 PRO A O 1
ATOM 2271 N N . ARG A 1 273 ? -7.558 -13.924 17.743 1.00 82.75 273 ARG A N 1
ATOM 2272 C CA . ARG A 1 273 ? -7.607 -13.908 19.213 1.00 82.75 273 ARG A CA 1
ATOM 2273 C C . ARG A 1 273 ? -7.859 -12.519 19.784 1.00 82.75 273 ARG A C 1
ATOM 2275 O O . ARG A 1 273 ? -8.008 -12.408 20.999 1.00 82.75 273 ARG A O 1
ATOM 2282 N N . VAL A 1 274 ? -7.871 -11.487 18.940 1.00 87.38 274 VAL A N 1
ATOM 2283 C CA . VAL A 1 274 ? -8.168 -10.116 19.347 1.00 87.38 274 VAL A CA 1
ATOM 2284 C C . VAL A 1 274 ? -9.622 -9.824 19.002 1.00 87.38 274 VAL A C 1
ATOM 2286 O O . VAL A 1 274 ? -10.038 -9.932 17.851 1.00 87.38 274 VAL A O 1
ATOM 2289 N N . ILE A 1 275 ? -10.387 -9.499 20.033 1.00 90.31 275 ILE A N 1
ATOM 2290 C CA . ILE A 1 275 ? -11.838 -9.330 19.996 1.00 90.31 275 ILE A CA 1
ATOM 2291 C C . ILE A 1 275 ? -12.203 -7.950 20.532 1.00 90.31 275 ILE A C 1
ATOM 2293 O O . ILE A 1 275 ? -11.386 -7.298 21.177 1.00 90.31 275 ILE A O 1
ATOM 2297 N N . TRP A 1 276 ? -13.427 -7.517 20.287 1.00 90.69 276 TRP A N 1
ATOM 2298 C CA . TRP A 1 276 ? -14.044 -6.373 20.938 1.00 90.69 276 TRP A CA 1
ATOM 2299 C C . TRP A 1 276 ? -15.219 -6.902 21.752 1.00 90.69 276 TRP A C 1
ATOM 2301 O O . TRP A 1 276 ? -16.113 -7.539 21.200 1.00 90.69 276 TRP A O 1
ATOM 2311 N N . GLU A 1 277 ? -15.161 -6.717 23.072 1.00 85.50 277 GLU A N 1
ATOM 2312 C CA . GLU A 1 277 ? -16.072 -7.367 24.021 1.00 85.50 277 GLU A CA 1
ATOM 2313 C C . GLU A 1 277 ? -16.073 -8.895 23.821 1.00 85.50 277 GLU A C 1
ATOM 2315 O O . GLU A 1 277 ? -15.053 -9.542 24.059 1.00 85.50 277 GLU A O 1
ATOM 2320 N N . GLU A 1 278 ? -17.175 -9.472 23.344 1.00 85.75 278 GLU A N 1
ATOM 2321 C CA . GLU A 1 278 ? -17.309 -10.902 23.030 1.00 85.75 278 GLU A CA 1
ATOM 2322 C C . GLU A 1 278 ? -17.304 -11.190 21.514 1.00 85.75 278 GLU A C 1
ATOM 2324 O O . GLU A 1 278 ? -17.509 -12.330 21.092 1.00 85.75 278 GLU A O 1
ATOM 2329 N N . LYS A 1 279 ? -17.056 -10.174 20.676 1.00 89.88 279 LYS A N 1
ATOM 2330 C CA . LYS A 1 279 ? -17.167 -10.244 19.210 1.00 89.88 279 LYS A CA 1
ATOM 2331 C C . LYS A 1 279 ? -15.806 -10.228 18.526 1.00 89.88 279 LYS A C 1
ATOM 2333 O O . LYS A 1 279 ? -14.906 -9.475 18.890 1.00 89.88 279 LYS A O 1
ATOM 2338 N N . GLN A 1 280 ? -15.648 -11.048 17.492 1.00 90.88 280 GLN A N 1
ATOM 2339 C CA . GLN A 1 280 ? -14.449 -11.023 16.653 1.00 90.88 280 GLN A CA 1
ATOM 2340 C C . GLN A 1 280 ? -14.362 -9.699 15.900 1.00 90.88 280 GLN A C 1
ATOM 2342 O O . GLN A 1 280 ? -15.341 -9.289 15.296 1.00 90.88 280 GLN A O 1
ATOM 2347 N N . ILE A 1 281 ? -13.199 -9.040 15.916 1.00 92.62 281 ILE A N 1
ATOM 2348 C CA . ILE A 1 281 ? -12.991 -7.812 15.126 1.00 92.62 281 ILE A CA 1
ATOM 2349 C C . ILE A 1 281 ? -12.736 -8.172 13.663 1.00 92.62 281 ILE A C 1
ATOM 2351 O O . ILE A 1 281 ? -13.294 -7.560 12.758 1.00 92.62 281 ILE A O 1
ATOM 2355 N N . MET A 1 282 ? -11.874 -9.163 13.436 1.00 90.75 282 MET A N 1
ATOM 2356 C CA . MET A 1 282 ? -11.478 -9.632 12.114 1.00 90.75 282 MET A CA 1
ATOM 2357 C C . MET A 1 282 ? -12.086 -11.009 11.870 1.00 90.75 282 MET A C 1
ATOM 2359 O O . MET A 1 282 ? -11.822 -11.943 12.625 1.00 90.75 282 MET A O 1
ATOM 2363 N N . GLU A 1 283 ? -12.826 -11.161 10.781 1.00 90.19 283 GLU A N 1
ATOM 2364 C CA . GLU A 1 283 ? -13.474 -12.417 10.411 1.00 90.19 283 GLU A CA 1
ATOM 2365 C C . GLU A 1 283 ? -12.918 -12.920 9.080 1.00 90.19 283 GLU A C 1
ATOM 2367 O O . GLU A 1 283 ? -12.948 -12.230 8.058 1.00 90.19 283 GLU A O 1
ATOM 2372 N N . ALA A 1 284 ? -12.394 -14.142 9.084 1.00 87.81 284 ALA A N 1
ATOM 2373 C CA . ALA A 1 284 ? -11.927 -14.794 7.873 1.00 87.81 284 ALA A CA 1
ATOM 2374 C C . ALA A 1 284 ? -12.988 -15.747 7.310 1.00 87.81 284 ALA A C 1
ATOM 2376 O O . ALA A 1 284 ? -13.403 -16.698 7.967 1.00 87.81 284 ALA A O 1
ATOM 2377 N N . HIS A 1 285 ? -13.340 -15.534 6.045 1.00 85.94 285 HIS A N 1
ATOM 2378 C CA . HIS A 1 285 ? -14.301 -16.326 5.264 1.00 85.94 285 HIS A CA 1
ATOM 2379 C C . HIS A 1 285 ? -13.618 -17.373 4.377 1.00 85.94 285 HIS A C 1
ATOM 2381 O O . HIS A 1 285 ? -14.243 -18.010 3.531 1.00 85.94 285 HIS A O 1
ATOM 2387 N N . SER A 1 286 ? -12.308 -17.532 4.539 1.00 79.75 286 SER A N 1
ATOM 2388 C CA . SER A 1 286 ? -11.502 -18.560 3.891 1.00 79.75 286 SER A CA 1
ATOM 2389 C C . SER A 1 286 ? -10.796 -19.404 4.949 1.00 79.75 286 SER A C 1
ATOM 2391 O O . SER A 1 286 ? -10.239 -18.876 5.917 1.00 79.75 286 SER A O 1
ATOM 2393 N N . GLY A 1 287 ? -10.813 -20.725 4.756 1.00 69.12 287 GLY A N 1
ATOM 2394 C CA . GLY A 1 287 ? -9.985 -21.645 5.534 1.00 69.12 287 GLY A CA 1
ATOM 2395 C C . GLY A 1 287 ? -8.501 -21.459 5.221 1.00 69.12 287 GLY A C 1
ATOM 2396 O O . GLY A 1 287 ? -8.150 -20.870 4.198 1.00 69.12 287 GLY A O 1
ATOM 2397 N N . ASP A 1 288 ? -7.636 -21.973 6.093 1.00 68.31 288 ASP A N 1
ATOM 2398 C CA . ASP A 1 288 ? -6.211 -22.042 5.784 1.00 68.31 288 ASP A CA 1
ATOM 2399 C C . ASP A 1 288 ? -5.975 -23.159 4.761 1.00 68.31 288 ASP A C 1
ATOM 2401 O O . ASP A 1 288 ? -6.196 -24.337 5.041 1.00 68.31 288 ASP A O 1
ATOM 2405 N N . ARG A 1 289 ? -5.634 -22.763 3.536 1.00 66.00 289 ARG A N 1
ATOM 2406 C CA . ARG A 1 289 ? -5.384 -23.662 2.400 1.00 66.00 289 ARG A CA 1
ATOM 2407 C C . ARG A 1 289 ? -4.029 -23.383 1.749 1.00 66.00 289 ARG A C 1
ATOM 2409 O O . ARG A 1 289 ? -3.828 -23.741 0.594 1.00 66.00 289 ARG A O 1
ATOM 2416 N N . GLY A 1 290 ? -3.141 -22.660 2.436 1.00 63.41 290 GLY A N 1
ATOM 2417 C CA . GLY A 1 290 ? -1.886 -22.201 1.838 1.00 63.41 290 GLY A CA 1
ATOM 2418 C C . GLY A 1 290 ? -2.059 -21.135 0.744 1.00 63.41 290 GLY A C 1
ATOM 2419 O O . GLY A 1 290 ? -1.111 -20.866 0.011 1.00 63.41 290 GLY A O 1
ATOM 2420 N N . TRP A 1 291 ? -3.219 -20.474 0.653 1.00 67.88 291 TRP A N 1
ATOM 2421 C CA . TRP A 1 291 ? -3.512 -19.440 -0.352 1.00 67.88 291 TRP A CA 1
ATOM 2422 C C . TRP A 1 291 ? -2.815 -18.111 -0.121 1.00 67.88 291 TRP A C 1
ATOM 2424 O O . TRP A 1 291 ? -2.781 -17.628 1.012 1.00 67.88 291 TRP A O 1
ATOM 2434 N N . SER A 1 292 ? -2.413 -17.454 -1.215 1.00 66.00 292 SER A N 1
ATOM 2435 C CA . SER A 1 292 ? -1.810 -16.118 -1.222 1.00 66.00 292 SER A CA 1
ATOM 2436 C C . SER A 1 292 ? -2.721 -14.971 -0.789 1.00 66.00 292 SER A C 1
ATOM 2438 O O . SER A 1 292 ? -2.382 -13.812 -0.962 1.00 66.00 292 SER A O 1
ATOM 2440 N N . PHE A 1 293 ? -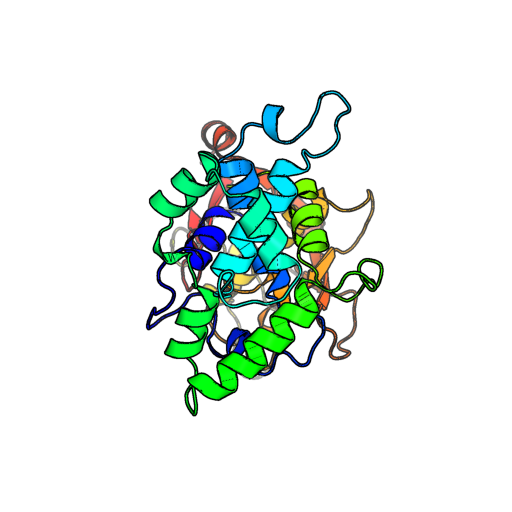3.862 -15.254 -0.171 1.00 73.19 293 PHE A N 1
ATOM 2441 C CA . PHE A 1 293 ? -4.797 -14.252 0.316 1.00 73.19 293 PHE A CA 1
ATOM 2442 C C . PHE A 1 293 ? -5.727 -14.849 1.375 1.00 73.19 293 PHE A C 1
ATOM 2444 O O . PHE A 1 293 ? -5.873 -16.069 1.490 1.00 73.19 293 PHE A O 1
ATOM 2451 N N . ILE A 1 294 ? -6.436 -13.980 2.094 1.00 78.06 294 ILE A N 1
ATOM 2452 C CA . ILE A 1 294 ? -7.625 -14.357 2.864 1.00 78.06 294 ILE A CA 1
ATOM 2453 C C . ILE A 1 294 ? -8.822 -13.542 2.390 1.00 78.06 294 ILE A C 1
ATOM 2455 O O . ILE A 1 294 ? -8.704 -12.392 1.959 1.00 78.06 294 ILE A O 1
ATOM 2459 N N . LYS A 1 295 ? -10.002 -14.144 2.513 1.00 86.75 295 LYS A N 1
ATOM 2460 C CA . LYS A 1 295 ? -11.268 -13.419 2.433 1.00 86.75 295 LYS A CA 1
ATOM 2461 C C . LYS A 1 295 ? -11.538 -12.816 3.807 1.00 86.75 295 LYS A C 1
ATOM 2463 O O . LYS A 1 295 ? -11.899 -13.553 4.720 1.00 86.75 295 LYS A O 1
ATOM 2468 N N . LEU A 1 296 ? -11.309 -11.516 3.966 1.00 86.94 296 LEU A N 1
ATOM 2469 C CA . LEU A 1 296 ? -11.405 -10.814 5.249 1.00 86.94 296 LEU A CA 1
ATOM 2470 C C . LEU A 1 296 ? -12.645 -9.920 5.290 1.00 86.94 296 LEU A C 1
ATOM 2472 O O . LEU A 1 296 ? -12.896 -9.169 4.349 1.00 86.94 296 LEU A O 1
ATOM 2476 N N . SER A 1 297 ? -13.361 -9.923 6.407 1.00 91.12 297 SER A N 1
ATOM 2477 C CA . SER A 1 297 ? -14.231 -8.815 6.798 1.00 91.12 297 SER A CA 1
ATOM 2478 C C . SER A 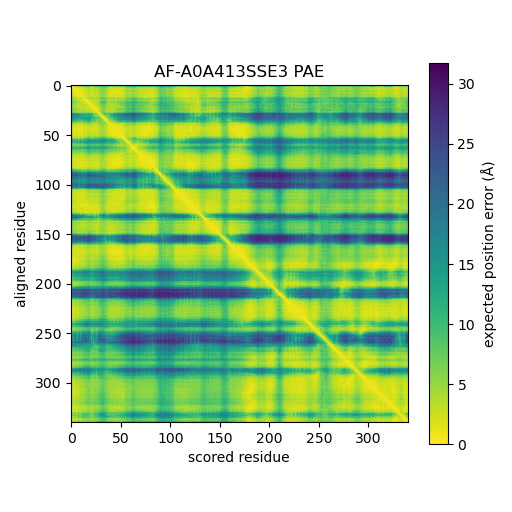1 297 ? -13.822 -8.262 8.157 1.00 91.12 297 SER A C 1
ATOM 2480 O O . SER A 1 297 ? -13.224 -8.962 8.977 1.00 91.12 297 SER A O 1
ATOM 2482 N N . ILE A 1 298 ? -14.146 -6.994 8.384 1.00 92.31 298 ILE A N 1
ATOM 2483 C CA . ILE A 1 298 ? -14.127 -6.395 9.715 1.00 92.31 298 ILE A CA 1
ATOM 2484 C C . ILE A 1 298 ? -15.563 -6.372 10.228 1.00 92.31 298 ILE A C 1
ATOM 2486 O O . ILE A 1 298 ? -16.490 -6.117 9.455 1.00 92.31 298 ILE A O 1
ATOM 2490 N N . ASN A 1 299 ? -15.742 -6.678 11.508 1.00 93.62 299 ASN A N 1
ATOM 2491 C CA . ASN A 1 299 ? -17.045 -6.700 12.149 1.00 93.62 299 ASN A CA 1
ATOM 2492 C C . ASN A 1 299 ? -17.741 -5.338 12.028 1.00 93.62 299 ASN A C 1
ATOM 2494 O O . ASN A 1 299 ? -17.184 -4.303 12.392 1.00 93.62 299 ASN A O 1
ATOM 2498 N N . GLN A 1 300 ? -18.956 -5.351 11.485 1.00 92.31 300 GLN A N 1
ATOM 2499 C CA . GLN A 1 300 ? -19.666 -4.127 11.128 1.00 92.31 300 GLN A CA 1
ATOM 2500 C C . GLN A 1 300 ? -20.099 -3.333 12.365 1.00 92.31 300 GLN A C 1
ATOM 2502 O O . GLN A 1 300 ? -19.954 -2.115 12.384 1.00 92.31 300 GLN A O 1
ATOM 2507 N N . GLU A 1 301 ? -20.550 -4.015 13.419 1.00 94.19 301 GLU A N 1
ATOM 2508 C CA . GLU A 1 301 ? -20.938 -3.349 14.664 1.00 94.19 301 GLU A CA 1
ATOM 2509 C C . GLU A 1 301 ? -19.746 -2.650 15.324 1.00 94.19 301 GLU A C 1
ATOM 2511 O O . GLU A 1 301 ? -19.886 -1.543 15.833 1.00 94.19 301 GLU A O 1
ATOM 2516 N N . PHE A 1 302 ? -18.558 -3.260 15.263 1.00 94.94 302 PHE A N 1
ATOM 2517 C CA . PHE A 1 302 ? -17.320 -2.634 15.723 1.00 94.94 302 PHE A CA 1
ATOM 2518 C C . PHE A 1 302 ? -17.000 -1.356 14.931 1.00 94.94 302 PHE A C 1
ATOM 2520 O O . PHE A 1 302 ? -16.672 -0.326 15.523 1.00 94.94 302 PHE A O 1
ATOM 2527 N N . LEU A 1 303 ? -17.117 -1.404 13.597 1.00 94.44 303 LEU A N 1
ATOM 2528 C CA . LEU A 1 303 ? -16.876 -0.239 12.739 1.00 94.44 303 LEU A CA 1
ATOM 2529 C C . LEU A 1 303 ? -17.852 0.903 13.028 1.00 94.44 303 LEU A C 1
ATOM 2531 O O . LEU A 1 303 ? -17.430 2.054 13.105 1.00 94.44 303 LEU A O 1
ATOM 2535 N N . GLU A 1 304 ? -19.134 0.584 13.201 1.00 94.69 304 GLU A N 1
ATOM 2536 C CA . GLU A 1 304 ? -20.195 1.556 13.480 1.00 94.69 304 GLU A CA 1
ATOM 2537 C C . GLU A 1 304 ? -20.075 2.144 14.886 1.00 94.69 304 GLU A C 1
ATOM 2539 O O . GLU A 1 304 ? -20.192 3.357 15.058 1.00 94.69 304 GLU A O 1
ATOM 2544 N N . HIS A 1 305 ? -19.776 1.313 15.888 1.00 94.56 305 HIS A N 1
ATOM 2545 C CA . HIS A 1 305 ? -19.633 1.751 17.275 1.00 94.56 305 HIS A CA 1
ATOM 2546 C C . HIS A 1 305 ? -18.530 2.807 17.436 1.00 94.56 305 HIS A C 1
ATOM 2548 O O . HIS A 1 305 ? -18.719 3.816 18.125 1.00 94.56 305 HIS A O 1
ATOM 2554 N 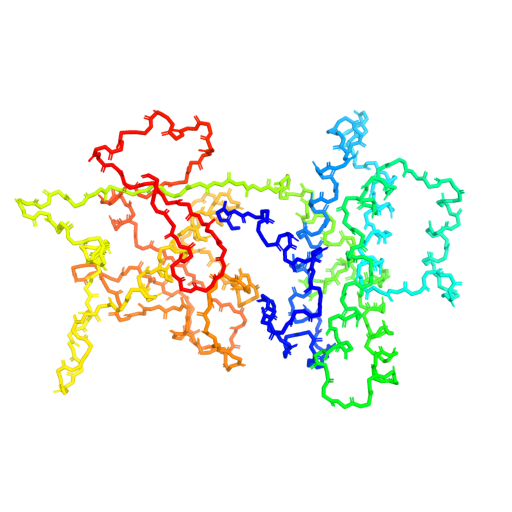N . PHE A 1 306 ? -17.388 2.583 16.782 1.00 96.00 306 PHE A N 1
ATOM 2555 C CA . PHE A 1 306 ? -16.242 3.492 16.809 1.00 96.00 306 PHE A CA 1
ATOM 2556 C C . PHE A 1 306 ? -16.204 4.467 15.628 1.00 96.00 306 PHE A C 1
ATOM 2558 O O . PHE A 1 306 ? -15.255 5.238 15.529 1.00 96.00 306 PHE A O 1
ATOM 2565 N N . GLU A 1 307 ? -17.222 4.468 14.765 1.00 96.31 307 GLU A N 1
ATOM 2566 C CA . GLU A 1 307 ? -17.350 5.370 13.611 1.00 96.31 307 GLU A CA 1
ATOM 2567 C C . GLU A 1 307 ? -16.072 5.460 12.764 1.00 96.31 307 GLU A C 1
ATOM 2569 O O . GLU A 1 307 ? -15.580 6.547 12.460 1.00 96.31 307 GLU A O 1
ATOM 2574 N N . PHE A 1 308 ? -15.509 4.307 12.403 1.00 95.94 308 PHE A N 1
ATOM 2575 C CA . PHE A 1 308 ? -14.320 4.265 11.557 1.00 95.94 308 PHE A CA 1
ATOM 2576 C C . PHE A 1 308 ? -14.616 4.839 10.172 1.00 95.94 308 PHE A C 1
ATOM 2578 O O . PHE A 1 308 ? -15.489 4.337 9.459 1.00 95.94 308 PHE A O 1
ATOM 2585 N N . GLN A 1 309 ? -13.856 5.854 9.769 1.00 94.69 309 GLN A N 1
ATOM 2586 C CA . GLN A 1 309 ? -13.996 6.486 8.458 1.00 94.69 309 GLN A CA 1
ATOM 2587 C C . GLN A 1 309 ? -12.632 6.867 7.885 1.00 94.69 309 GLN A C 1
ATOM 2589 O O . GLN A 1 309 ? -11.677 7.118 8.621 1.00 94.69 309 GLN A O 1
ATOM 2594 N N . LEU A 1 310 ? -12.552 6.896 6.556 1.00 94.19 310 LEU A N 1
ATOM 2595 C CA . LEU A 1 310 ? -11.424 7.465 5.830 1.00 94.19 310 LEU A CA 1
ATOM 2596 C C . LEU A 1 310 ? -11.773 8.891 5.427 1.00 94.19 310 LEU A C 1
ATOM 2598 O O . LEU A 1 310 ? -12.872 9.128 4.929 1.00 94.19 310 LEU A O 1
ATOM 2602 N N . ILE A 1 311 ? -10.830 9.804 5.611 1.00 94.88 311 ILE A N 1
ATOM 2603 C CA . ILE A 1 311 ? -10.972 11.211 5.236 1.00 94.88 311 ILE A CA 1
ATOM 2604 C C . ILE A 1 311 ? -9.765 11.664 4.412 1.00 94.88 311 ILE A C 1
ATOM 2606 O O . ILE A 1 311 ? -8.687 11.061 4.492 1.00 94.88 311 ILE A O 1
ATOM 2610 N N . SER A 1 312 ? -9.946 12.711 3.616 1.00 92.94 312 SER A N 1
ATOM 2611 C CA . SER A 1 312 ? -8.855 13.408 2.936 1.00 92.94 312 SER A CA 1
ATOM 2612 C C . SER A 1 312 ? -8.195 14.446 3.851 1.00 92.94 312 SER A C 1
ATOM 2614 O O . SER A 1 312 ? -8.642 14.676 4.977 1.00 92.94 312 SER A O 1
ATOM 2616 N N . GLU A 1 313 ? -7.096 15.042 3.389 1.00 92.31 313 GLU A N 1
ATOM 2617 C CA . GLU A 1 313 ? -6.356 16.056 4.149 1.00 92.31 313 GLU A CA 1
ATOM 2618 C C . GLU A 1 313 ? -7.191 17.328 4.361 1.00 92.31 313 GLU A C 1
ATOM 2620 O O . GLU A 1 313 ? -7.195 17.886 5.455 1.00 92.31 313 GLU A O 1
ATOM 2625 N N . GLU A 1 314 ? -7.986 17.722 3.365 1.00 93.69 314 GLU A N 1
ATOM 2626 C CA . GLU A 1 314 ? -8.830 18.924 3.408 1.00 93.69 314 GLU A CA 1
ATOM 2627 C C . GLU A 1 314 ? -9.949 18.824 4.453 1.00 93.69 314 GLU A C 1
ATOM 2629 O O . GLU A 1 314 ? -10.435 19.838 4.939 1.00 93.69 314 GLU A O 1
ATOM 2634 N N . GLN A 1 315 ? -10.352 17.604 4.818 1.00 94.88 315 GLN A N 1
ATOM 2635 C CA . GLN A 1 315 ? -11.428 17.363 5.781 1.00 94.88 315 GLN A CA 1
ATOM 2636 C C . GLN A 1 315 ? -10.952 17.415 7.239 1.00 94.88 315 GLN A C 1
ATOM 2638 O O . GLN A 1 315 ? -11.785 17.389 8.141 1.00 94.88 315 GLN A O 1
ATOM 2643 N N . ILE A 1 316 ? -9.639 17.446 7.502 1.00 94.88 316 ILE A N 1
ATOM 2644 C CA . ILE A 1 316 ? -9.081 17.341 8.863 1.00 94.88 316 ILE A CA 1
ATOM 2645 C C . ILE A 1 316 ? -9.564 18.472 9.770 1.00 94.88 316 ILE A C 1
ATOM 2647 O O . ILE A 1 316 ? -9.851 18.226 10.945 1.00 94.88 316 ILE A O 1
ATOM 2651 N N . ASP A 1 317 ? -9.633 19.692 9.241 1.00 94.44 317 ASP A N 1
ATOM 2652 C CA . ASP A 1 317 ? -9.989 20.881 10.019 1.00 94.44 317 ASP A CA 1
ATOM 2653 C C . ASP A 1 317 ? -11.471 20.896 10.425 1.00 94.44 317 ASP A C 1
ATOM 2655 O O . ASP A 1 317 ? -11.820 21.488 11.447 1.00 94.44 317 ASP A O 1
ATOM 2659 N N . ASP A 1 318 ? -12.316 20.153 9.704 1.00 95.19 318 ASP A N 1
ATOM 2660 C CA . ASP A 1 318 ? -13.741 19.989 10.005 1.00 95.19 318 ASP A CA 1
ATOM 2661 C C . ASP A 1 318 ? -14.014 18.900 11.061 1.00 95.19 318 ASP A C 1
ATOM 2663 O O . ASP A 1 318 ? -15.133 18.776 11.570 1.00 95.19 318 ASP A O 1
ATOM 2667 N N . ILE A 1 319 ? -13.012 18.083 11.413 1.00 96.38 319 ILE A N 1
ATOM 2668 C CA . ILE A 1 319 ? -13.182 16.999 12.385 1.00 96.38 319 ILE A CA 1
ATOM 2669 C C . ILE A 1 319 ? -13.085 17.524 13.817 1.00 96.38 319 ILE A C 1
ATOM 2671 O O . ILE A 1 319 ? -12.081 18.099 14.241 1.00 96.38 319 ILE A O 1
ATOM 2675 N N . ASP A 1 320 ? -14.092 17.197 14.629 1.00 94.69 320 ASP A N 1
ATOM 2676 C CA . ASP A 1 320 ? -14.064 17.429 16.072 1.00 94.69 320 ASP A CA 1
ATOM 2677 C C . ASP A 1 320 ? -12.992 16.560 16.762 1.00 94.69 320 ASP A C 1
ATOM 2679 O O . ASP A 1 320 ? -13.234 15.426 17.198 1.00 94.69 320 ASP A O 1
ATOM 2683 N N . LYS A 1 321 ? -11.790 17.126 16.917 1.00 93.31 321 LYS A N 1
ATOM 2684 C CA . LYS A 1 321 ? -10.644 16.497 17.595 1.00 93.31 321 LYS A CA 1
ATOM 2685 C C . LYS A 1 321 ? -10.904 16.213 19.076 1.00 93.31 321 LYS A C 1
ATOM 2687 O O . LYS A 1 321 ? -10.150 15.452 19.684 1.00 93.31 321 LYS A O 1
ATOM 2692 N N . SER A 1 322 ? -11.944 16.779 19.696 1.00 90.31 322 SER A N 1
ATOM 2693 C CA . SER A 1 322 ? -12.328 16.410 21.066 1.00 90.31 322 SER A CA 1
ATOM 2694 C C . SER A 1 322 ? -13.016 15.042 21.112 1.00 90.31 322 SER A C 1
ATOM 2696 O O . SER A 1 322 ? -12.840 14.304 22.084 1.00 90.31 322 SER A O 1
ATOM 2698 N N . ARG A 1 323 ? -13.707 14.665 20.029 1.00 93.00 323 ARG A N 1
ATOM 2699 C CA . ARG A 1 323 ? -14.485 13.426 19.904 1.00 93.00 323 ARG A CA 1
ATOM 2700 C C . ARG A 1 323 ? -13.778 12.330 19.110 1.00 93.00 323 ARG A C 1
ATOM 2702 O O . ARG A 1 323 ? -14.003 11.154 19.400 1.00 93.00 323 ARG A O 1
ATOM 2709 N N . TYR A 1 324 ? -12.915 12.682 18.160 1.00 95.44 324 TYR A N 1
ATOM 2710 C CA . TYR A 1 324 ? -12.259 11.726 17.264 1.00 95.44 324 TYR A CA 1
ATOM 2711 C C . TYR A 1 324 ? -10.737 11.735 17.400 1.00 95.44 324 TYR A C 1
ATOM 2713 O O . TYR A 1 324 ? -10.107 12.766 17.635 1.00 95.44 324 TYR A O 1
ATOM 2721 N N . TRP A 1 325 ? -10.137 10.555 17.260 1.00 94.44 325 TRP A N 1
ATOM 2722 C CA . TRP A 1 325 ? -8.735 10.412 16.886 1.00 94.44 325 TRP A CA 1
ATOM 2723 C C . TRP A 1 325 ? -8.619 10.545 15.373 1.00 94.44 325 TRP A C 1
ATOM 2725 O O . TRP A 1 325 ? -9.411 9.935 14.660 1.00 94.44 325 TRP A O 1
ATOM 2735 N N . ILE A 1 326 ? -7.609 11.274 14.901 1.00 94.81 326 ILE A N 1
ATOM 2736 C CA . ILE A 1 326 ? -7.241 11.346 13.485 1.00 94.81 326 ILE A CA 1
ATOM 2737 C C . ILE A 1 326 ? -5.893 10.654 13.336 1.00 94.81 326 ILE A C 1
ATOM 2739 O O . ILE A 1 326 ? -4.929 11.043 13.995 1.00 94.81 326 ILE A O 1
ATOM 2743 N N . LEU A 1 327 ? -5.843 9.593 12.536 1.00 92.75 327 LEU A N 1
ATOM 2744 C CA . LEU A 1 327 ? -4.666 8.754 12.348 1.00 92.75 327 LEU A CA 1
ATOM 2745 C C . LEU A 1 327 ? -4.014 9.048 11.004 1.00 92.75 327 LEU A C 1
ATOM 2747 O O . LEU A 1 327 ? -4.627 8.873 9.951 1.00 92.75 327 LEU A O 1
ATOM 2751 N N . GLU A 1 328 ? -2.752 9.443 11.079 1.00 91.88 328 GLU A N 1
ATOM 2752 C CA . GLU A 1 328 ? -1.827 9.596 9.966 1.00 91.88 328 GLU A CA 1
ATOM 2753 C C . GLU A 1 328 ? -0.904 8.374 9.903 1.00 91.88 328 GLU A C 1
ATOM 2755 O O . GLU A 1 328 ? -0.373 7.933 10.925 1.00 91.88 328 GLU A O 1
ATOM 2760 N N . ASP A 1 329 ? -0.703 7.832 8.704 1.00 87.00 329 ASP A N 1
ATOM 2761 C CA . ASP A 1 329 ? 0.295 6.789 8.461 1.00 87.00 329 ASP A CA 1
ATOM 2762 C C . ASP A 1 329 ? 1.638 7.430 8.117 1.00 87.00 329 ASP A C 1
ATOM 2764 O O . ASP A 1 329 ? 1.751 8.190 7.152 1.00 87.00 329 ASP A O 1
ATOM 2768 N N . THR A 1 330 ? 2.646 7.118 8.925 1.00 84.94 330 THR A N 1
ATOM 2769 C CA . THR A 1 330 ? 4.011 7.640 8.793 1.00 84.94 330 THR A CA 1
ATOM 2770 C C . THR A 1 330 ? 4.971 6.613 8.197 1.00 84.94 330 THR A C 1
ATOM 2772 O O . THR A 1 330 ? 6.170 6.868 8.120 1.00 84.94 330 THR A O 1
ATOM 2775 N N . GLY A 1 331 ? 4.461 5.468 7.728 1.00 76.06 331 GLY A N 1
ATOM 2776 C CA . GLY A 1 331 ? 5.226 4.518 6.927 1.00 76.06 331 GLY A CA 1
ATOM 2777 C C . GLY A 1 331 ? 5.307 3.136 7.559 1.00 76.06 331 GLY A C 1
ATOM 2778 O O . GLY A 1 331 ? 4.296 2.543 7.930 1.00 76.06 331 GLY A O 1
ATOM 2779 N N . HIS A 1 332 ? 6.509 2.573 7.628 1.00 69.62 332 HIS A N 1
ATOM 2780 C CA . HIS A 1 332 ? 6.732 1.206 8.096 1.00 69.62 332 HIS A CA 1
ATOM 2781 C C . HIS A 1 332 ? 7.359 1.184 9.498 1.00 69.62 332 HIS A C 1
ATOM 2783 O O . HIS A 1 332 ? 7.791 2.206 10.021 1.00 69.62 332 HIS A O 1
ATOM 2789 N N . GLY A 1 333 ? 7.380 0.009 10.130 1.00 64.75 333 GLY A N 1
ATOM 2790 C CA . GLY A 1 333 ? 7.965 -0.155 11.464 1.00 64.75 333 GLY A CA 1
ATOM 2791 C C . GLY A 1 333 ? 7.007 0.120 12.628 1.00 64.75 333 GLY A C 1
ATOM 2792 O O . GLY A 1 333 ? 5.785 0.209 12.472 1.00 64.75 333 GLY A O 1
ATOM 2793 N N . THR A 1 334 ? 7.578 0.177 13.830 1.00 65.81 334 THR A N 1
ATOM 2794 C CA . THR A 1 334 ? 6.856 0.453 15.081 1.00 65.81 334 THR A CA 1
ATOM 2795 C C . THR A 1 334 ? 6.531 1.935 15.198 1.00 65.81 334 THR A C 1
ATOM 2797 O O . THR A 1 334 ? 7.406 2.743 14.896 1.00 65.81 334 THR A O 1
ATOM 2800 N N . LYS A 1 335 ? 5.348 2.297 15.715 1.00 74.38 335 LYS A N 1
ATOM 2801 C CA . LYS A 1 335 ? 4.916 3.706 15.822 1.00 74.38 335 LYS A CA 1
ATOM 2802 C C . LYS A 1 335 ? 4.727 4.369 14.459 1.00 74.38 335 LYS A C 1
ATOM 2804 O O . LYS A 1 335 ? 4.942 5.566 14.297 1.00 74.38 335 LYS A O 1
ATOM 2809 N N . SER A 1 336 ? 4.303 3.567 13.485 1.00 76.38 336 SER A N 1
ATOM 2810 C CA . SER A 1 336 ? 4.015 4.014 12.120 1.00 76.38 336 SER A CA 1
ATOM 2811 C C . SER A 1 336 ? 2.614 4.616 11.960 1.00 76.38 336 SER A C 1
ATOM 2813 O O . SER A 1 336 ? 2.194 4.930 10.851 1.00 76.38 336 SER A O 1
ATOM 2815 N N . LEU A 1 337 ? 1.873 4.772 13.061 1.00 84.50 337 LEU A N 1
ATOM 2816 C CA . LEU A 1 337 ? 0.644 5.553 13.116 1.00 84.50 337 LEU A CA 1
ATOM 2817 C C . LEU A 1 337 ? 0.826 6.718 14.086 1.00 84.50 337 LEU A C 1
ATOM 2819 O O . LEU A 1 337 ? 1.080 6.523 15.277 1.00 84.50 337 LEU A O 1
ATOM 2823 N N . LYS A 1 338 ? 0.637 7.935 13.586 1.00 88.38 338 LYS A N 1
ATOM 2824 C CA . LYS A 1 338 ? 0.663 9.169 14.369 1.00 88.38 338 LYS A CA 1
ATOM 2825 C C . LYS A 1 338 ? -0.761 9.681 14.560 1.00 88.38 338 LYS A C 1
ATOM 2827 O O . LYS A 1 338 ? -1.578 9.607 13.651 1.00 88.38 338 LYS A O 1
ATOM 2832 N N . CYS A 1 339 ? -1.068 10.203 15.748 1.00 89.12 339 CYS A N 1
ATOM 2833 C CA . CYS A 1 339 ? -2.312 10.946 15.955 1.00 89.12 339 CYS A CA 1
ATOM 2834 C C . CYS A 1 339 ? -2.060 12.440 15.791 1.00 89.12 339 CYS A C 1
ATOM 2836 O O . CYS A 1 339 ? -1.083 12.936 16.360 1.00 89.12 339 CYS A O 1
ATOM 2838 N N . LEU A 1 340 ? -2.943 13.110 15.052 1.00 90.44 340 LEU A N 1
ATOM 2839 C CA . LEU A 1 340 ? -2.942 14.565 14.882 1.00 90.44 340 LEU A CA 1
ATOM 2840 C C . LEU A 1 340 ? -3.642 15.302 16.026 1.00 90.44 340 LEU A C 1
ATOM 2842 O O . LEU A 1 340 ? -4.525 14.694 16.683 1.00 90.44 340 LEU A O 1
#

Secondary structure (DSSP, 8-state):
--BHHHHHHHHHS-TT-SS-SS-HHHHHS-TTSTTGGGHHHHHHHHHHHHHHHHS-HHHHB-TTSPBPHHHHHHHHHHHHHHHT--TTT--SHHHHHHHTTSS--HHHHHHHHH-GGGTTHHHHHHHHH--S-HHHHHHHHHHHHHHHHH-TT-TT-TT---HHHHHHHHHHH-S--B-EEEEEPP-SSS----GGGTTGGG-EESS--TTS---S--HHHHHHHHHHHHHHHHHHHTSPTT---EEEEGGGGTTTS-S--TT--GGGT--TTEEETTEESEEE-S--SS-SEEEEEE-HHHHHHTT-EEE-STTGGGS-TTTEEEEEE--SSTT-EEE-